Protein AF-A0A6A3Z150-F1 (afdb_monomer)

pLDDT: mean 78.66, std 24.34, range [30.8, 98.56]

Mean predicted aligned error: 13.34 Å

Structure (mmCIF, N/CA/C/O backbone):
data_AF-A0A6A3Z150-F1
#
_entry.id   AF-A0A6A3Z150-F1
#
loop_
_atom_site.group_PDB
_atom_site.id
_atom_site.type_symbol
_atom_site.label_atom_id
_atom_site.label_alt_id
_atom_site.label_comp_id
_atom_site.label_asym_id
_atom_site.label_entity_id
_atom_site.label_seq_id
_atom_site.pdbx_PDB_ins_code
_atom_site.Cartn_x
_atom_site.Cartn_y
_atom_site.Cartn_z
_atom_site.occupancy
_atom_site.B_iso_or_equiv
_atom_site.auth_seq_id
_atom_site.auth_comp_id
_atom_site.auth_asym_id
_atom_site.auth_atom_id
_atom_site.pdbx_PDB_model_num
ATOM 1 N N . MET A 1 1 ? -46.467 31.147 42.369 1.00 43.19 1 MET A N 1
ATOM 2 C CA . MET A 1 1 ? -46.504 30.007 41.432 1.00 43.19 1 MET A CA 1
ATOM 3 C C . MET A 1 1 ? -46.278 30.567 40.034 1.00 43.19 1 MET A C 1
ATOM 5 O O . MET A 1 1 ? -47.224 31.021 39.411 1.00 43.19 1 MET A O 1
ATOM 9 N N . LEU A 1 2 ? -45.017 30.672 39.608 1.00 38.34 2 LEU A N 1
ATOM 10 C CA . LEU A 1 2 ? -44.644 31.134 38.269 1.00 38.34 2 LEU A CA 1
ATOM 11 C C . LEU A 1 2 ? -43.681 30.084 37.704 1.00 38.34 2 LEU A C 1
ATOM 13 O O . LEU A 1 2 ? -42.531 30.000 38.125 1.00 38.34 2 LEU A O 1
ATOM 17 N N . LEU A 1 3 ? -44.211 29.206 36.855 1.00 41.72 3 LEU A N 1
ATOM 18 C CA . LEU A 1 3 ? -43.464 28.168 36.148 1.00 41.72 3 LEU A CA 1
ATOM 19 C C . LEU A 1 3 ? -42.765 28.819 34.949 1.00 41.72 3 LEU A C 1
ATOM 21 O O . LEU A 1 3 ? -43.412 29.156 33.961 1.00 41.72 3 LEU A O 1
ATOM 25 N N . LEU A 1 4 ? -41.452 29.019 35.048 1.00 42.66 4 LEU A N 1
ATOM 26 C CA . LEU A 1 4 ? -40.598 29.389 33.919 1.00 42.66 4 LEU A CA 1
ATOM 27 C C . LEU A 1 4 ? -40.259 28.114 33.136 1.00 42.66 4 LEU A C 1
ATOM 29 O O . LEU A 1 4 ? -39.454 27.299 33.580 1.00 42.66 4 LEU A O 1
ATOM 33 N N . SER A 1 5 ? -40.916 27.931 31.989 1.00 50.81 5 SER A N 1
ATOM 34 C CA . SER A 1 5 ? -40.574 26.890 31.015 1.00 50.81 5 SER A CA 1
ATOM 35 C C . SER A 1 5 ? -39.289 27.274 30.283 1.00 50.81 5 SER A C 1
ATOM 37 O O . SER A 1 5 ? -39.274 28.242 29.526 1.00 50.81 5 SER A O 1
ATOM 39 N N . PHE A 1 6 ? -38.224 26.504 30.492 1.00 46.28 6 PHE A N 1
ATOM 40 C CA . PHE A 1 6 ? -37.031 26.529 29.651 1.00 46.28 6 PHE A CA 1
ATOM 41 C C . PHE A 1 6 ? -37.289 25.676 28.402 1.00 46.28 6 PHE A C 1
ATOM 43 O O . PHE A 1 6 ? -37.280 24.450 28.473 1.00 46.28 6 PHE A O 1
ATOM 50 N N . PHE A 1 7 ? -37.514 26.318 27.256 1.00 46.81 7 PHE A N 1
ATOM 51 C CA . PHE A 1 7 ? -37.364 25.668 25.954 1.00 46.81 7 PHE A CA 1
ATOM 52 C C . PHE A 1 7 ? -35.875 25.678 25.593 1.00 46.81 7 PHE A C 1
ATOM 54 O O . PHE A 1 7 ? -35.338 26.710 25.199 1.00 46.81 7 PHE A O 1
ATOM 61 N N . VAL A 1 8 ? -35.197 24.541 25.760 1.00 48.28 8 VAL A N 1
ATOM 62 C CA . VAL A 1 8 ? -33.855 24.323 25.205 1.00 48.28 8 VAL A CA 1
ATOM 63 C C . VAL A 1 8 ? -34.042 23.827 23.774 1.00 48.28 8 VAL A C 1
ATOM 65 O O . VAL A 1 8 ? -34.437 22.685 23.552 1.00 48.28 8 VAL A O 1
ATOM 68 N N . LEU A 1 9 ? -33.813 24.711 22.804 1.00 47.25 9 LEU A N 1
ATOM 69 C CA . LEU A 1 9 ? -33.759 24.358 21.390 1.00 47.25 9 LEU A CA 1
ATOM 70 C C . LEU A 1 9 ? -32.381 23.728 21.133 1.00 47.25 9 LEU A C 1
ATOM 72 O O . LEU A 1 9 ? -31.379 24.432 21.048 1.00 47.25 9 LEU A O 1
ATOM 76 N N . ALA A 1 10 ? -32.312 22.398 21.095 1.00 53.38 10 ALA A N 1
ATOM 77 C CA . ALA A 1 10 ? -31.117 21.700 20.641 1.00 53.38 10 ALA A CA 1
ATOM 78 C C . ALA A 1 10 ? -31.089 21.761 19.109 1.00 53.38 10 ALA A C 1
ATOM 80 O O . ALA A 1 10 ? -31.821 21.036 18.436 1.00 53.38 10 ALA A O 1
ATOM 81 N N . GLU A 1 11 ? -30.278 22.659 18.556 1.00 50.50 11 GLU A N 1
ATOM 82 C CA . GLU A 1 11 ? -29.957 22.644 17.132 1.00 50.50 11 GLU A CA 1
ATOM 83 C C . GLU A 1 11 ? -29.100 21.404 16.851 1.00 50.50 11 GLU A C 1
ATOM 85 O O . GLU A 1 11 ? -27.918 21.345 17.192 1.00 50.50 11 GLU A O 1
ATOM 90 N N . LEU A 1 12 ? -29.714 20.382 16.246 1.00 47.75 12 LEU A N 1
ATOM 91 C CA . LEU A 1 12 ? -28.981 19.322 15.563 1.00 47.75 12 LEU A CA 1
ATOM 92 C C . LEU A 1 12 ? -28.272 19.970 14.366 1.00 47.75 12 LEU A C 1
ATOM 94 O O . LEU A 1 12 ? -28.843 20.102 13.282 1.00 47.75 12 LEU A O 1
ATOM 98 N N . LEU A 1 13 ? -27.022 20.389 14.560 1.00 49.06 13 LEU A N 1
ATOM 99 C CA . LEU A 1 13 ? -26.121 20.647 13.447 1.00 49.06 13 LEU A CA 1
ATOM 100 C C . LEU A 1 13 ? -25.921 19.314 12.732 1.00 49.06 13 LEU A C 1
ATOM 102 O O . LEU A 1 13 ? -25.187 18.435 13.182 1.00 49.06 13 LEU A O 1
ATOM 106 N N . SER A 1 14 ? -26.643 19.153 11.629 1.00 49.47 14 SER A N 1
ATOM 107 C CA . SER A 1 14 ? -26.383 18.092 10.672 1.00 49.47 14 SER A CA 1
ATOM 108 C C . SER A 1 14 ? -24.979 18.345 10.143 1.00 49.47 14 SER A C 1
ATOM 110 O O . SER A 1 14 ? -24.755 19.317 9.421 1.00 49.47 14 SER A O 1
ATOM 112 N N . GLN A 1 15 ? -24.021 17.519 10.559 1.00 46.56 15 GLN A N 1
ATOM 113 C CA . GLN A 1 15 ? -22.701 17.504 9.953 1.00 46.56 15 GLN A CA 1
ATOM 114 C C . GLN A 1 15 ? -22.906 17.034 8.514 1.00 46.56 15 GLN A C 1
ATOM 116 O O . GLN A 1 15 ? -23.025 15.842 8.246 1.00 46.56 15 GLN A O 1
ATOM 121 N N . VAL A 1 16 ? -23.030 17.982 7.584 1.00 43.34 16 VAL A N 1
ATOM 122 C CA . VAL A 1 16 ? -22.747 17.705 6.180 1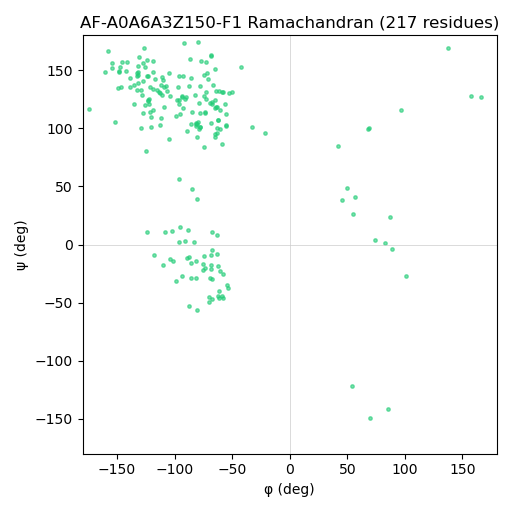.00 43.34 16 VAL A CA 1
ATOM 123 C C . VAL A 1 16 ? -21.271 17.351 6.164 1.00 43.34 16 VAL A C 1
ATOM 125 O O . VAL A 1 16 ? -20.411 18.229 6.207 1.00 43.34 16 VAL A O 1
ATOM 128 N N . SER A 1 17 ? -20.977 16.052 6.199 1.00 50.47 17 SER A N 1
ATOM 129 C CA . SER A 1 17 ? -19.675 15.535 5.816 1.00 50.47 17 SER A CA 1
ATOM 130 C C . SER A 1 17 ? -19.439 16.040 4.399 1.00 50.47 17 SER A C 1
ATOM 132 O O . SER A 1 17 ? -20.074 15.577 3.450 1.00 50.47 17 SER A O 1
ATOM 134 N N . GLY A 1 18 ? -18.618 17.083 4.272 1.00 51.09 18 GLY A N 1
ATOM 135 C CA . GLY A 1 18 ? -18.170 17.556 2.974 1.00 51.09 18 GLY A CA 1
ATOM 136 C C . GLY A 1 18 ? -17.582 16.364 2.235 1.00 51.09 18 GLY A C 1
ATOM 137 O O . GLY A 1 18 ? -16.800 15.617 2.817 1.00 51.09 18 GLY A O 1
ATOM 138 N N . SER A 1 19 ? -18.010 16.149 0.992 1.00 57.31 19 SER A N 1
ATOM 139 C CA . SER A 1 19 ? -17.438 15.112 0.138 1.00 57.31 19 SER A CA 1
ATOM 140 C C . SER A 1 19 ? -15.931 15.347 0.053 1.00 57.31 19 SER A C 1
ATOM 142 O O . SER A 1 19 ? -15.489 16.271 -0.628 1.00 57.31 19 SER A O 1
ATOM 144 N N . SER A 1 20 ? -15.147 14.558 0.781 1.00 82.44 20 SER A N 1
ATOM 145 C CA . SER A 1 20 ? -13.692 14.576 0.699 1.00 82.44 20 SER A CA 1
ATOM 146 C C . SER A 1 20 ? -13.300 14.008 -0.659 1.00 82.44 20 SER A C 1
ATOM 148 O O . SER A 1 20 ? -13.698 12.893 -0.992 1.00 82.44 20 SER A O 1
ATOM 150 N N . LEU A 1 21 ? -12.575 14.791 -1.458 1.00 94.81 21 LEU A N 1
ATOM 151 C CA . LEU A 1 21 ? -11.980 14.318 -2.703 1.00 94.81 21 LEU A CA 1
ATOM 152 C C . LEU A 1 21 ? -10.581 13.789 -2.396 1.00 94.81 21 LEU A C 1
ATOM 154 O O . LEU A 1 21 ? -9.766 14.497 -1.801 1.00 94.81 21 LEU A O 1
ATOM 158 N N . PHE A 1 22 ? -10.317 12.558 -2.813 1.00 96.81 22 PHE A N 1
ATOM 159 C CA . PHE A 1 22 ? -9.026 11.906 -2.701 1.00 96.81 22 PHE A CA 1
ATOM 160 C C . PHE A 1 22 ? -8.392 11.760 -4.074 1.00 96.81 22 PHE A C 1
ATOM 162 O O . PHE A 1 22 ? -9.060 11.434 -5.058 1.00 96.81 22 PHE A O 1
ATOM 169 N N . LYS A 1 23 ? -7.080 11.961 -4.104 1.00 97.19 23 LYS A N 1
ATOM 170 C CA . LYS A 1 23 ? -6.206 11.584 -5.206 1.00 97.19 23 LYS A CA 1
ATOM 171 C C . LYS A 1 23 ? -5.601 10.234 -4.871 1.00 97.19 23 LYS A C 1
ATOM 173 O O . LYS A 1 23 ? -4.934 10.104 -3.846 1.00 97.19 23 LYS A O 1
ATOM 178 N N . VAL A 1 24 ? -5.847 9.250 -5.725 1.00 97.94 24 VAL A N 1
ATOM 179 C CA . VAL A 1 24 ? -5.368 7.878 -5.571 1.00 97.94 24 VAL A CA 1
ATOM 180 C C . VAL A 1 24 ? -4.338 7.605 -6.651 1.00 97.94 24 VAL A C 1
ATOM 182 O O . VAL A 1 24 ? -4.669 7.487 -7.828 1.00 97.94 24 VAL A O 1
ATOM 185 N N . TRP A 1 25 ? -3.081 7.510 -6.246 1.00 96.88 25 TRP A N 1
ATOM 186 C CA . TRP A 1 25 ? -2.001 7.014 -7.079 1.00 96.88 25 TRP A CA 1
ATOM 187 C C . TRP A 1 25 ? -2.051 5.495 -7.134 1.00 96.88 25 TRP A C 1
ATOM 189 O O . TRP A 1 25 ? -2.235 4.839 -6.110 1.00 96.88 25 TRP A O 1
ATOM 199 N N . ILE A 1 26 ? -1.867 4.945 -8.326 1.00 97.00 26 ILE A N 1
ATOM 200 C CA . ILE A 1 26 ? -1.844 3.509 -8.584 1.00 97.00 26 ILE A CA 1
ATOM 201 C C . ILE A 1 26 ? -0.552 3.210 -9.331 1.00 97.00 26 ILE A C 1
ATOM 203 O O . ILE A 1 26 ? -0.392 3.653 -10.470 1.00 97.00 26 ILE A O 1
ATOM 207 N N . TYR A 1 27 ? 0.358 2.483 -8.691 1.00 94.62 27 TYR A N 1
ATOM 208 C CA . TYR A 1 27 ? 1.712 2.276 -9.183 1.00 94.62 27 TYR A CA 1
ATOM 209 C C . TYR A 1 27 ? 1.918 0.865 -9.728 1.00 94.62 27 TYR A C 1
ATOM 211 O O . TYR A 1 27 ? 1.594 -0.124 -9.069 1.00 94.62 27 TYR A O 1
ATOM 219 N N . TYR A 1 28 ? 2.512 0.777 -10.912 1.00 93.25 28 TYR A N 1
ATOM 220 C CA . TYR A 1 28 ? 2.773 -0.459 -11.638 1.00 93.25 28 TYR A CA 1
ATOM 221 C C . TYR A 1 28 ? 4.261 -0.584 -11.948 1.00 93.25 28 TYR A C 1
ATOM 223 O O . TYR A 1 28 ? 4.944 0.406 -12.222 1.00 93.25 28 TYR A O 1
ATOM 231 N N . ALA A 1 29 ? 4.763 -1.815 -11.924 1.00 88.44 29 ALA A N 1
ATOM 232 C CA . ALA A 1 29 ? 6.124 -2.100 -12.348 1.00 88.44 29 ALA A CA 1
ATOM 233 C C . ALA A 1 29 ? 6.233 -2.037 -13.881 1.00 88.44 29 ALA A C 1
ATOM 235 O O . ALA A 1 29 ? 5.323 -2.445 -14.600 1.00 88.44 29 ALA A O 1
ATOM 236 N N . GLY A 1 30 ? 7.378 -1.579 -14.389 1.00 85.62 30 GLY A N 1
ATOM 237 C CA . GLY A 1 30 ? 7.639 -1.523 -15.828 1.00 85.62 30 GLY A CA 1
ATOM 238 C C . GLY A 1 30 ? 7.097 -0.256 -16.493 1.00 85.62 30 GLY A C 1
ATOM 239 O O . GLY A 1 30 ? 7.232 0.836 -15.950 1.00 85.62 30 GLY A O 1
ATOM 240 N N . ASN A 1 31 ? 6.563 -0.388 -17.712 1.00 87.19 31 ASN A N 1
ATOM 241 C CA . ASN A 1 31 ? 6.203 0.741 -18.583 1.00 87.19 31 ASN A CA 1
ATOM 242 C C . ASN A 1 31 ? 4.736 0.745 -19.048 1.00 87.19 31 ASN A C 1
ATOM 244 O O . ASN A 1 31 ? 4.381 1.514 -19.944 1.00 87.19 31 ASN A O 1
ATOM 248 N N . ALA A 1 32 ? 3.903 -0.112 -18.464 1.00 90.19 32 ALA A N 1
ATOM 249 C CA . ALA A 1 32 ? 2.483 -0.212 -18.757 1.00 90.19 32 ALA A CA 1
ATOM 250 C C . ALA A 1 32 ? 1.684 -0.244 -17.451 1.00 90.19 32 ALA A C 1
ATOM 252 O O . ALA A 1 32 ? 2.133 -0.777 -16.441 1.00 90.19 32 ALA A O 1
ATOM 253 N N . CYS A 1 33 ? 0.499 0.360 -17.476 1.00 92.50 33 CYS A N 1
ATOM 254 C CA . CYS A 1 33 ? -0.418 0.397 -16.338 1.00 92.50 33 CYS A CA 1
ATOM 255 C C . CYS A 1 33 ? -1.439 -0.720 -16.482 1.00 92.50 33 CYS A C 1
ATOM 257 O O . CYS A 1 33 ? -2.645 -0.491 -16.594 1.00 92.50 33 CYS A O 1
ATOM 259 N N . ASP A 1 34 ? -0.911 -1.928 -16.599 1.00 90.00 34 ASP A N 1
ATOM 260 C CA . ASP A 1 34 ? -1.647 -3.164 -16.734 1.00 90.00 34 ASP A CA 1
ATOM 261 C C . ASP A 1 34 ? -1.196 -4.175 -15.673 1.00 90.00 34 ASP A C 1
ATOM 263 O O . ASP A 1 34 ? -0.251 -3.964 -14.916 1.00 90.00 34 ASP A O 1
ATOM 267 N N . GLY A 1 35 ? -1.951 -5.266 -15.558 1.00 92.25 35 GLY A N 1
ATOM 268 C CA . GLY A 1 35 ? -1.734 -6.245 -14.498 1.00 92.25 35 GLY A CA 1
ATOM 269 C C . GLY A 1 35 ? -2.113 -5.723 -13.110 1.00 92.25 35 GLY A C 1
ATOM 270 O O . GLY A 1 35 ? -3.066 -4.952 -12.963 1.00 92.25 35 GLY A O 1
ATOM 271 N N . THR A 1 36 ? -1.404 -6.223 -12.100 1.00 96.12 36 THR A N 1
ATOM 272 C CA . THR A 1 36 ? -1.620 -5.903 -10.686 1.00 96.12 36 THR A CA 1
ATOM 273 C C . THR A 1 36 ? -0.656 -4.791 -10.273 1.00 96.12 36 THR A C 1
ATOM 275 O O . THR A 1 36 ? 0.553 -4.962 -10.445 1.00 96.12 36 THR A O 1
ATOM 278 N N . PRO A 1 37 ? -1.144 -3.661 -9.732 1.00 96.44 37 PRO A N 1
ATOM 279 C CA . PRO A 1 37 ? -0.261 -2.628 -9.206 1.00 96.44 37 PRO A CA 1
ATOM 280 C C . PRO A 1 37 ? 0.515 -3.156 -7.998 1.00 96.44 37 PRO A C 1
ATOM 282 O O . PRO A 1 37 ? 0.008 -3.991 -7.257 1.00 96.44 37 PRO A O 1
ATOM 285 N N . TYR A 1 38 ? 1.724 -2.652 -7.754 1.00 95.19 38 TYR A N 1
ATOM 286 C CA . TYR A 1 38 ? 2.463 -3.006 -6.538 1.00 95.19 38 TYR A CA 1
ATOM 287 C C . TYR A 1 38 ? 2.009 -2.190 -5.324 1.00 95.19 38 TYR A C 1
ATOM 289 O O . TYR A 1 38 ? 2.096 -2.658 -4.185 1.00 95.19 38 TYR A O 1
ATOM 297 N N . ASN A 1 39 ? 1.532 -0.966 -5.557 1.00 95.75 39 ASN A N 1
ATOM 298 C CA . ASN A 1 39 ? 1.112 -0.054 -4.506 1.00 95.75 39 ASN A CA 1
ATOM 299 C C . ASN A 1 39 ? -0.033 0.852 -4.973 1.00 95.75 39 ASN A C 1
ATOM 301 O O . ASN A 1 39 ? -0.125 1.222 -6.145 1.00 95.75 39 ASN A O 1
ATOM 305 N N . THR A 1 40 ? -0.881 1.239 -4.026 1.00 97.56 40 THR A N 1
ATOM 306 C CA . THR A 1 40 ? -1.773 2.392 -4.166 1.00 97.56 40 THR A CA 1
ATOM 307 C C . THR A 1 40 ? -1.517 3.362 -3.024 1.00 97.56 40 THR A C 1
ATOM 309 O O . THR A 1 40 ? -1.247 2.922 -1.907 1.00 97.56 40 THR A O 1
ATOM 312 N N . TYR A 1 41 ? -1.632 4.662 -3.284 1.00 96.88 41 TYR A N 1
ATOM 313 C CA . TYR A 1 41 ? -1.491 5.712 -2.279 1.00 96.88 41 TYR A CA 1
ATOM 314 C C . TYR A 1 41 ? -2.605 6.740 -2.447 1.00 96.88 41 TYR A C 1
ATOM 316 O O . TYR A 1 41 ? -2.735 7.359 -3.501 1.00 96.88 41 TYR A O 1
ATOM 324 N N . ALA A 1 42 ? -3.406 6.932 -1.408 1.00 97.88 42 ALA A N 1
ATOM 325 C CA . ALA A 1 42 ? -4.520 7.861 -1.383 1.00 97.88 42 ALA A CA 1
ATOM 326 C C . ALA A 1 42 ? -4.274 8.974 -0.366 1.00 97.88 42 ALA A C 1
ATOM 328 O O . ALA A 1 42 ? -3.951 8.708 0.790 1.00 97.88 42 ALA A O 1
ATOM 329 N N . GLU A 1 43 ? -4.503 10.216 -0.772 1.00 96.31 43 GLU A N 1
ATOM 330 C CA . GLU A 1 43 ? -4.465 11.387 0.104 1.00 96.31 43 GLU A CA 1
ATOM 331 C C . GLU A 1 43 ? -5.567 12.376 -0.274 1.00 96.31 43 GLU A C 1
ATOM 333 O O . GLU A 1 43 ? -6.069 12.370 -1.403 1.00 96.31 43 GLU A O 1
ATOM 338 N N . SER A 1 44 ? -5.966 13.222 0.676 1.00 95.12 44 SER A N 1
ATOM 339 C CA . SER A 1 44 ? -6.953 14.269 0.403 1.00 95.12 44 SER A CA 1
ATOM 340 C C . SER A 1 44 ? -6.361 15.306 -0.550 1.00 95.12 44 SER A C 1
ATOM 342 O O . SER A 1 44 ? -5.351 15.932 -0.237 1.00 95.12 44 SER A O 1
ATOM 344 N N . ASP A 1 45 ? -7.011 15.532 -1.688 1.00 94.81 45 ASP A N 1
ATOM 345 C CA . ASP A 1 45 ? -6.588 16.530 -2.669 1.00 94.81 45 ASP A CA 1
ATOM 346 C C . ASP A 1 45 ? -7.807 17.046 -3.439 1.00 94.81 45 ASP A C 1
ATOM 348 O O . ASP A 1 45 ? -8.358 16.386 -4.321 1.00 94.81 45 ASP A O 1
ATOM 352 N N . THR A 1 46 ? -8.232 18.266 -3.114 1.00 93.06 46 THR A N 1
ATOM 353 C CA . THR A 1 46 ? -9.372 18.921 -3.771 1.00 93.06 46 THR A CA 1
ATOM 354 C C . THR A 1 46 ? -9.050 19.430 -5.176 1.00 93.06 46 THR A C 1
ATOM 356 O O . THR A 1 46 ? -9.962 19.824 -5.902 1.00 93.06 46 THR A O 1
ATOM 359 N N . SER A 1 47 ? -7.776 19.411 -5.571 1.00 94.69 47 SER A N 1
ATOM 360 C CA . SER A 1 47 ? -7.281 19.777 -6.900 1.00 94.69 47 SER A CA 1
ATOM 361 C C . SER A 1 47 ? -6.940 18.567 -7.776 1.00 94.69 47 SER A C 1
ATOM 363 O O . SER A 1 47 ? -6.337 18.727 -8.840 1.00 94.69 47 SER A O 1
ATOM 365 N N . CYS A 1 48 ? -7.340 17.364 -7.347 1.00 95.94 48 CYS A N 1
ATOM 366 C CA . CYS A 1 48 ? -7.057 16.121 -8.049 1.00 95.94 48 CYS A CA 1
ATOM 367 C C . CYS A 1 48 ? -7.436 16.199 -9.533 1.00 95.94 48 CYS A C 1
ATOM 369 O O . CYS A 1 48 ? -8.541 16.602 -9.901 1.00 95.94 48 CYS A O 1
ATOM 371 N N . THR A 1 49 ? -6.504 15.775 -10.384 1.00 96.31 49 THR A N 1
ATOM 372 C CA . THR A 1 49 ? -6.710 15.636 -11.824 1.00 96.31 49 THR A CA 1
ATOM 373 C C . THR A 1 49 ? -6.424 14.196 -12.213 1.00 96.31 49 THR A C 1
ATOM 375 O O . THR A 1 49 ? -5.339 13.687 -11.937 1.00 96.31 49 THR A O 1
ATOM 378 N N . ILE A 1 50 ? -7.397 13.551 -12.859 1.00 96.75 50 ILE A N 1
ATOM 379 C CA . ILE A 1 50 ? -7.249 12.183 -13.360 1.00 96.75 50 ILE A CA 1
ATOM 380 C C . ILE A 1 50 ? -6.117 12.164 -14.387 1.00 96.75 50 ILE A C 1
ATOM 382 O O . ILE A 1 50 ? -6.083 12.990 -15.303 1.00 96.75 50 ILE A O 1
ATOM 386 N N . ALA A 1 51 ? -5.216 11.198 -14.256 1.00 95.44 51 ALA A N 1
ATOM 387 C CA . ALA A 1 51 ? -4.133 10.974 -15.200 1.00 95.44 51 ALA A CA 1
ATOM 388 C C . ALA A 1 51 ? -3.974 9.475 -15.437 1.00 95.44 51 ALA A C 1
ATOM 390 O O . ALA A 1 51 ? -3.990 8.680 -14.505 1.00 95.44 51 ALA A O 1
ATOM 391 N N . SER A 1 52 ? -3.815 9.075 -16.691 1.00 93.75 52 SER A N 1
ATOM 392 C CA . SER A 1 52 ? -3.642 7.671 -17.050 1.00 93.75 52 SER A CA 1
ATOM 393 C C . SER A 1 52 ? -2.227 7.434 -17.537 1.00 93.75 52 SER A C 1
ATOM 395 O O . SER A 1 52 ? -1.783 8.111 -18.461 1.00 93.75 52 SER A O 1
ATOM 397 N N . CYS A 1 53 ? -1.581 6.438 -16.955 1.00 92.75 53 CYS A N 1
ATOM 398 C CA . CYS A 1 53 ? -0.310 5.875 -17.369 1.00 92.75 53 CYS A CA 1
ATOM 399 C C . CYS A 1 53 ? 0.779 6.853 -17.805 1.00 92.75 53 CYS A C 1
ATOM 401 O O . CYS A 1 53 ? 0.997 7.116 -18.988 1.00 92.75 53 CYS A O 1
ATOM 403 N N . PHE A 1 54 ? 1.494 7.349 -16.809 1.00 91.12 54 PHE A N 1
ATOM 404 C CA . PHE A 1 54 ? 2.642 8.224 -16.957 1.00 91.12 54 PHE A CA 1
ATOM 405 C C . PHE A 1 54 ? 3.797 7.696 -16.105 1.00 91.12 54 PHE A C 1
ATOM 407 O O . PHE A 1 54 ? 3.591 6.885 -15.205 1.00 91.12 54 PHE A O 1
ATOM 414 N N . GLU A 1 55 ? 5.020 8.127 -16.399 1.00 87.38 55 GLU A N 1
ATOM 415 C CA . GLU A 1 55 ? 6.170 7.794 -15.556 1.00 87.38 55 GLU A CA 1
ATOM 416 C C . GLU A 1 55 ? 5.923 8.307 -14.133 1.00 87.38 55 GLU A C 1
ATOM 418 O O . GLU A 1 55 ? 5.552 9.464 -13.944 1.00 87.38 55 GLU A O 1
ATOM 423 N N . ASP A 1 56 ? 6.139 7.461 -13.130 1.00 79.06 56 ASP A N 1
ATOM 424 C CA . ASP A 1 56 ? 5.820 7.711 -11.714 1.00 79.06 56 ASP A CA 1
ATOM 425 C C . ASP A 1 56 ? 6.668 8.819 -11.045 1.00 79.06 56 ASP A C 1
ATOM 427 O O . ASP A 1 56 ? 6.614 9.012 -9.832 1.00 79.06 56 ASP A O 1
ATOM 431 N N . GLY A 1 57 ? 7.433 9.588 -11.826 1.00 64.88 57 GLY A N 1
ATOM 432 C CA . GLY A 1 57 ? 8.295 10.667 -11.348 1.00 64.88 57 GLY A CA 1
ATOM 433 C C . GLY A 1 57 ? 9.706 10.209 -10.978 1.00 64.88 57 GLY A C 1
ATOM 434 O O . GLY A 1 57 ? 10.573 11.057 -10.752 1.00 64.88 57 GLY A O 1
ATOM 435 N N . ASN A 1 58 ? 9.996 8.904 -11.036 1.00 63.16 58 ASN A N 1
ATOM 436 C CA . ASN A 1 58 ? 11.305 8.316 -10.735 1.00 63.16 58 ASN A CA 1
ATOM 437 C C . ASN A 1 58 ? 12.320 8.404 -11.891 1.00 63.16 58 ASN A C 1
ATOM 439 O O . ASN A 1 58 ? 13.113 7.506 -12.179 1.00 63.16 58 ASN A O 1
ATOM 443 N N . THR A 1 59 ? 12.284 9.548 -12.566 1.00 44.72 59 THR A N 1
ATOM 444 C CA . THR A 1 59 ? 12.729 9.846 -13.940 1.00 44.72 59 THR A CA 1
ATOM 445 C C . THR A 1 59 ? 14.228 9.687 -14.258 1.00 44.72 59 THR A C 1
ATOM 447 O O . THR A 1 59 ? 14.657 10.041 -15.354 1.00 44.72 59 THR A O 1
ATOM 450 N N . SER A 1 60 ? 15.050 9.130 -13.364 1.00 46.50 60 SER A N 1
ATOM 451 C CA . SER A 1 60 ? 16.455 8.784 -13.661 1.00 46.50 60 SER A CA 1
ATOM 452 C C . SER A 1 60 ? 16.691 7.288 -13.885 1.00 46.50 60 SER A C 1
ATOM 454 O O . SER A 1 60 ? 17.730 6.913 -14.428 1.00 46.50 60 SER A O 1
ATOM 456 N N . ALA A 1 61 ? 15.715 6.440 -13.550 1.00 49.53 61 ALA A N 1
ATOM 457 C CA . ALA A 1 61 ? 15.722 5.026 -13.887 1.00 49.53 61 ALA A CA 1
ATOM 458 C C . ALA A 1 61 ? 14.728 4.804 -15.036 1.00 49.53 61 ALA A C 1
ATOM 460 O O . ALA A 1 61 ? 13.534 4.612 -14.830 1.00 49.53 61 ALA A O 1
ATOM 461 N N . THR A 1 62 ? 15.199 4.894 -16.280 1.00 43.28 62 THR A N 1
ATOM 462 C CA . THR A 1 62 ? 14.349 4.646 -17.452 1.00 43.28 62 THR A CA 1
ATOM 463 C C . THR A 1 62 ? 13.708 3.255 -17.366 1.00 43.28 62 THR A C 1
ATOM 465 O O . THR A 1 62 ? 14.432 2.258 -17.339 1.00 43.28 62 THR A O 1
ATOM 468 N N . GLY A 1 63 ? 12.371 3.193 -17.373 1.00 51.81 63 GLY A N 1
ATOM 469 C CA . GLY A 1 63 ? 11.594 1.960 -17.558 1.00 51.81 63 GLY A CA 1
ATOM 470 C C . GLY A 1 63 ? 11.285 1.135 -16.306 1.00 51.81 63 GLY A C 1
ATOM 471 O O . GLY A 1 63 ? 11.080 -0.070 -16.452 1.00 51.81 63 GLY A O 1
ATOM 472 N N . VAL A 1 64 ? 11.278 1.729 -15.105 1.00 66.81 64 VAL A N 1
ATOM 473 C CA . VAL A 1 64 ? 11.161 0.942 -13.860 1.00 66.81 64 VAL A CA 1
ATOM 474 C C . VAL A 1 64 ? 9.831 1.104 -13.107 1.00 66.81 64 VAL A C 1
ATOM 476 O O . VAL A 1 64 ? 9.465 0.200 -12.358 1.00 66.81 64 VAL A O 1
ATOM 479 N N . GLY A 1 65 ? 9.044 2.148 -13.370 1.00 82.62 65 GLY A N 1
ATOM 480 C CA . GLY A 1 65 ? 7.691 2.277 -12.827 1.00 82.62 65 GLY A CA 1
ATOM 481 C C . GLY A 1 65 ? 6.826 3.264 -13.605 1.00 82.62 65 GLY A C 1
ATOM 482 O O . GLY A 1 65 ? 7.315 4.246 -14.170 1.00 82.62 65 GLY A O 1
ATOM 483 N N . VAL A 1 66 ? 5.524 2.997 -13.641 1.00 90.62 66 VAL A N 1
ATOM 484 C CA . VAL A 1 66 ? 4.506 3.909 -14.170 1.00 90.62 66 VAL A CA 1
ATOM 485 C C . VAL A 1 66 ? 3.357 4.023 -13.183 1.00 90.62 66 VAL A C 1
ATOM 487 O O . VAL A 1 66 ? 3.086 3.109 -12.405 1.00 90.62 66 VAL A O 1
ATOM 490 N N . ALA A 1 67 ? 2.664 5.151 -13.220 1.00 93.25 67 ALA A N 1
ATOM 491 C CA . ALA A 1 67 ? 1.541 5.432 -12.352 1.00 93.25 67 ALA A CA 1
ATOM 492 C C . ALA A 1 67 ? 0.304 5.859 -13.141 1.00 93.25 67 ALA A C 1
ATOM 494 O O . ALA A 1 67 ? 0.371 6.374 -14.258 1.00 93.25 67 ALA A O 1
ATOM 495 N N . SER A 1 68 ? -0.852 5.657 -12.525 1.00 96.12 68 SER A N 1
ATOM 496 C CA . SER A 1 68 ? -2.101 6.330 -12.876 1.00 96.12 68 SER A CA 1
ATOM 497 C C . SER A 1 68 ? -2.654 7.044 -11.645 1.00 96.12 68 SER A C 1
ATOM 499 O O . SER A 1 68 ? -2.304 6.706 -10.517 1.00 96.12 68 SER A O 1
ATOM 501 N N . VAL A 1 69 ? -3.505 8.037 -11.870 1.00 97.00 69 VAL A N 1
ATOM 502 C CA . VAL A 1 69 ? -4.185 8.813 -10.835 1.00 97.00 69 VAL A CA 1
ATOM 503 C C . VAL A 1 69 ? -5.684 8.722 -11.056 1.00 97.00 69 VAL A C 1
ATOM 505 O O . VAL A 1 69 ? -6.182 9.099 -12.120 1.00 97.00 69 VAL A O 1
ATOM 508 N N . ASP A 1 70 ? -6.384 8.269 -10.025 1.00 97.12 70 ASP A N 1
ATOM 509 C CA . ASP A 1 70 ? 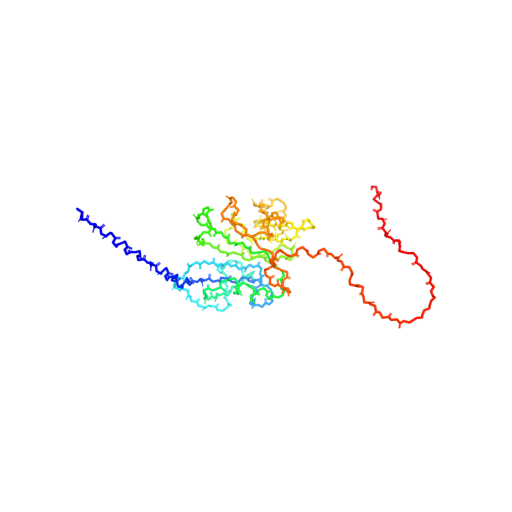-7.835 8.332 -9.905 1.00 97.12 70 ASP A CA 1
ATOM 510 C C . ASP A 1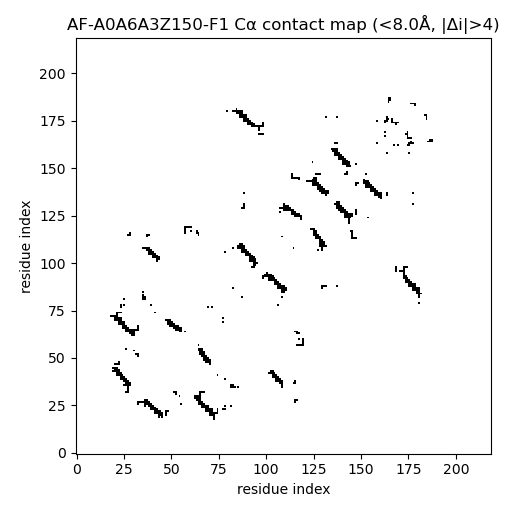 70 ? -8.241 9.434 -8.912 1.00 97.12 70 ASP A C 1
ATOM 512 O O . ASP A 1 70 ? -7.530 9.722 -7.947 1.00 97.12 70 ASP A O 1
ATOM 516 N N . CYS A 1 71 ? -9.387 10.064 -9.161 1.00 97.62 71 CYS A N 1
ATOM 517 C CA . CYS A 1 71 ? -9.952 11.109 -8.314 1.00 97.62 71 CYS A CA 1
ATOM 518 C C . CYS A 1 71 ? -11.324 10.659 -7.825 1.00 97.62 71 CYS A C 1
ATOM 520 O O . CYS A 1 71 ? -12.282 10.610 -8.598 1.00 97.62 71 CYS A O 1
ATOM 522 N N . THR A 1 72 ? -11.435 10.358 -6.536 1.00 96.62 72 THR A N 1
ATOM 523 C CA . THR A 1 72 ? -12.610 9.680 -5.979 1.00 96.62 72 THR A CA 1
ATOM 524 C C . THR A 1 72 ? -12.926 10.166 -4.569 1.00 96.62 72 THR A C 1
ATOM 526 O O . THR A 1 72 ? -12.057 10.668 -3.863 1.00 96.62 72 THR A O 1
ATOM 529 N N . SER A 1 73 ? -14.172 10.010 -4.131 1.00 95.44 73 SER A N 1
ATOM 530 C CA . SER A 1 73 ? -14.535 10.128 -2.713 1.00 95.44 73 SER A CA 1
ATOM 531 C C . SER A 1 73 ? -14.422 8.801 -1.954 1.00 95.44 73 SER A C 1
ATOM 533 O O . SER A 1 73 ? -14.466 8.799 -0.726 1.00 95.44 73 SER A O 1
ATOM 535 N N . ASP A 1 74 ? -14.247 7.685 -2.668 1.00 95.38 74 ASP A N 1
ATOM 536 C CA . ASP A 1 74 ? -14.129 6.332 -2.124 1.00 95.38 74 ASP A CA 1
ATOM 537 C C . ASP A 1 74 ? -12.831 5.676 -2.615 1.00 95.38 74 ASP A C 1
ATOM 539 O O . ASP A 1 74 ? -12.791 4.892 -3.569 1.00 95.38 74 ASP A O 1
ATOM 543 N N . TYR A 1 75 ? -11.734 6.028 -1.950 1.00 96.25 75 TYR A N 1
ATOM 544 C CA . TYR A 1 75 ? -10.406 5.506 -2.261 1.00 96.25 75 TYR A CA 1
ATOM 545 C C . TYR A 1 75 ? -10.254 4.013 -1.929 1.00 96.25 75 TYR A C 1
ATOM 547 O O . TYR A 1 75 ? -9.386 3.356 -2.501 1.00 96.25 75 TYR A O 1
ATOM 555 N N . LYS A 1 76 ? -11.095 3.447 -1.047 1.00 95.62 76 LYS A N 1
ATOM 556 C CA . LYS A 1 76 ? -11.085 2.006 -0.743 1.00 95.62 76 LYS A CA 1
ATOM 557 C C . LYS A 1 76 ? -11.612 1.209 -1.929 1.00 95.62 76 LYS A C 1
ATOM 559 O O . LYS A 1 76 ? -10.998 0.217 -2.316 1.00 95.62 76 LYS A O 1
ATOM 564 N N . THR A 1 77 ? -12.713 1.666 -2.528 1.00 95.69 77 THR A N 1
ATOM 565 C CA . THR A 1 77 ? -13.221 1.104 -3.786 1.00 95.69 77 THR A CA 1
ATOM 566 C C . THR A 1 77 ? -12.212 1.278 -4.916 1.00 95.69 77 THR A C 1
ATOM 568 O O . THR A 1 77 ? -11.939 0.304 -5.605 1.00 95.69 77 THR A O 1
ATOM 571 N N . SER A 1 78 ? -11.587 2.451 -5.053 1.00 96.50 78 SER A N 1
ATOM 572 C CA . SER A 1 78 ? -10.545 2.668 -6.071 1.00 96.50 78 SER A CA 1
ATOM 573 C C . SER A 1 78 ? -9.360 1.703 -5.914 1.00 96.50 78 SER A C 1
ATOM 575 O O . SER A 1 78 ? -8.953 1.061 -6.881 1.00 96.50 78 SER A O 1
ATOM 577 N N . ALA A 1 79 ? -8.868 1.493 -4.685 1.00 96.62 79 ALA A N 1
ATOM 578 C CA . ALA A 1 79 ? -7.824 0.503 -4.413 1.00 96.62 79 ALA A CA 1
ATOM 579 C C . ALA A 1 79 ? -8.276 -0.926 -4.758 1.00 96.62 79 ALA A C 1
ATOM 581 O O . ALA A 1 79 ? -7.551 -1.651 -5.438 1.00 96.62 79 ALA A O 1
ATOM 582 N N . ARG A 1 80 ? -9.488 -1.325 -4.351 1.00 95.62 80 ARG A N 1
ATOM 583 C CA . ARG A 1 80 ? -10.054 -2.640 -4.689 1.00 95.62 80 ARG A CA 1
ATOM 584 C C . ARG A 1 80 ? -10.133 -2.846 -6.200 1.00 95.62 80 ARG A C 1
ATOM 586 O O . ARG A 1 80 ? -9.726 -3.891 -6.695 1.00 95.62 80 ARG A O 1
ATOM 593 N N . ASP A 1 81 ? -10.625 -1.859 -6.936 1.00 95.81 81 ASP A N 1
ATOM 594 C CA . ASP A 1 81 ? -10.782 -1.945 -8.388 1.00 95.81 81 ASP A CA 1
ATOM 595 C C . ASP A 1 81 ? -9.416 -2.001 -9.101 1.00 95.81 81 ASP A C 1
ATOM 597 O O . ASP A 1 81 ? -9.283 -2.652 -10.141 1.00 95.81 81 ASP A O 1
ATOM 601 N N . ALA A 1 82 ? -8.387 -1.381 -8.514 1.00 96.62 82 ALA A N 1
ATOM 602 C CA . ALA A 1 82 ? -7.011 -1.449 -8.994 1.00 96.62 82 ALA A CA 1
ATOM 603 C C . ALA A 1 82 ? -6.385 -2.843 -8.790 1.00 96.62 82 ALA A C 1
ATOM 605 O O . ALA A 1 82 ? -5.840 -3.413 -9.737 1.00 96.62 82 ALA A O 1
ATOM 606 N N . PHE A 1 83 ? -6.490 -3.421 -7.587 1.00 96.88 83 PHE A N 1
ATOM 607 C CA . PHE A 1 83 ? -5.954 -4.759 -7.290 1.00 96.88 83 PHE A CA 1
ATOM 608 C C . PHE A 1 83 ? -6.809 -5.898 -7.866 1.00 96.88 83 PHE A C 1
ATOM 610 O O . PHE A 1 83 ? -6.291 -6.992 -8.112 1.00 96.88 83 PHE A O 1
ATOM 617 N N . LYS A 1 84 ? -8.092 -5.647 -8.148 1.00 94.62 84 LYS A N 1
ATOM 618 C CA . LYS A 1 84 ? -9.066 -6.630 -8.646 1.00 94.62 84 LYS A CA 1
ATOM 619 C C . LYS A 1 84 ? -9.117 -7.844 -7.712 1.00 94.62 84 LYS A C 1
ATOM 621 O O . LYS A 1 84 ? -9.378 -7.686 -6.527 1.00 94.62 84 LYS A O 1
ATOM 626 N N . SER A 1 85 ? -8.838 -9.034 -8.243 1.00 94.44 85 SER A N 1
ATOM 627 C CA . SER A 1 85 ? -8.770 -10.291 -7.495 1.00 94.44 85 SER A CA 1
ATOM 628 C C . SER A 1 85 ? -7.386 -10.581 -6.907 1.00 94.44 85 SER A C 1
ATOM 630 O O . SER A 1 85 ? -7.093 -11.716 -6.555 1.00 94.44 85 SER A O 1
ATOM 632 N N . SER A 1 86 ? -6.479 -9.604 -6.887 1.00 96.75 86 SER A N 1
ATOM 633 C CA . SER A 1 86 ? -5.154 -9.791 -6.295 1.00 96.75 86 SER A CA 1
ATOM 634 C C . SER A 1 86 ? -5.207 -9.471 -4.805 1.00 96.75 86 SER A C 1
ATOM 636 O O . SER A 1 86 ? -5.774 -8.435 -4.448 1.00 96.75 86 SER A O 1
ATOM 638 N N . PRO A 1 87 ? -4.580 -10.280 -3.938 1.00 97.25 87 PRO A N 1
ATOM 639 C CA . PRO A 1 87 ? -4.593 -10.013 -2.513 1.00 97.25 87 PRO A CA 1
ATOM 640 C C . PRO A 1 87 ? -3.737 -8.792 -2.170 1.00 97.25 87 PRO A C 1
ATOM 642 O O . PRO A 1 87 ? -2.655 -8.600 -2.729 1.00 97.25 87 PRO A O 1
ATOM 645 N N . TYR A 1 88 ? -4.169 -7.979 -1.213 1.00 98.19 88 TYR A N 1
ATOM 646 C CA . TYR A 1 88 ? -3.412 -6.815 -0.759 1.00 98.19 88 TYR A CA 1
ATOM 647 C C . TYR A 1 88 ? -3.627 -6.520 0.725 1.00 98.19 88 TYR A C 1
ATOM 649 O O . TYR A 1 88 ? -4.665 -6.825 1.312 1.00 98.19 88 TYR A O 1
ATOM 657 N N . ILE A 1 89 ? -2.617 -5.900 1.335 1.00 98.56 89 ILE A N 1
ATOM 658 C CA . ILE A 1 89 ? -2.730 -5.295 2.663 1.00 98.56 89 ILE A CA 1
ATOM 659 C C . ILE A 1 89 ? -3.080 -3.827 2.462 1.00 98.56 89 ILE A C 1
ATOM 661 O O . ILE A 1 89 ? -2.384 -3.126 1.731 1.00 98.56 89 ILE A O 1
ATOM 665 N N . PHE A 1 90 ? -4.138 -3.358 3.109 1.00 98.31 90 PHE A N 1
ATOM 666 C CA . PHE A 1 90 ? -4.550 -1.962 3.075 1.00 98.31 90 PHE A CA 1
ATOM 667 C C . PHE A 1 90 ? -4.367 -1.335 4.454 1.00 98.31 90 PHE A C 1
ATOM 669 O O . PHE A 1 90 ? -4.812 -1.895 5.455 1.00 98.31 90 PHE A O 1
ATOM 676 N N . VAL A 1 91 ? -3.712 -0.181 4.504 1.00 98.44 91 VAL A N 1
ATOM 677 C CA . VAL A 1 91 ? -3.421 0.551 5.736 1.00 98.44 91 VAL A CA 1
ATOM 678 C C . VAL A 1 91 ? -3.950 1.968 5.597 1.00 98.44 91 VAL A C 1
ATOM 680 O O . VAL A 1 91 ? -3.524 2.710 4.715 1.00 98.44 91 VAL A O 1
ATOM 683 N N . GLU A 1 92 ? -4.870 2.356 6.470 1.00 98.25 92 GLU A N 1
ATOM 684 C CA . GLU A 1 92 ? -5.243 3.757 6.664 1.00 98.25 92 GLU A CA 1
ATOM 685 C C . GLU A 1 92 ? -4.402 4.325 7.803 1.00 98.25 92 GLU A C 1
ATOM 687 O O . GLU A 1 92 ? -4.400 3.754 8.891 1.00 98.25 92 GLU A O 1
ATOM 692 N N . ALA A 1 93 ? -3.729 5.450 7.574 1.00 97.88 93 ALA A N 1
ATOM 693 C CA . ALA A 1 93 ? -2.998 6.190 8.594 1.00 97.88 93 ALA A CA 1
ATOM 694 C C . ALA A 1 93 ? -3.726 7.500 8.905 1.00 97.88 93 ALA A C 1
ATOM 696 O O . ALA A 1 93 ? -4.149 8.228 8.001 1.00 97.88 93 ALA A O 1
ATOM 697 N N . PHE A 1 94 ? -3.848 7.828 10.186 1.00 97.75 94 PHE A N 1
ATOM 698 C CA . PHE A 1 94 ? -4.625 8.965 10.667 1.00 97.75 94 PHE A CA 1
ATOM 699 C C . PHE A 1 94 ? -3.746 9.978 11.404 1.00 97.75 94 PHE A C 1
ATOM 701 O O . PHE A 1 94 ? -2.657 9.662 11.883 1.00 97.75 94 PHE A O 1
ATOM 708 N N . SER A 1 95 ? -4.202 11.228 11.485 1.00 96.25 95 SER A N 1
ATOM 709 C CA . SER A 1 95 ? -3.498 12.299 12.207 1.00 96.25 95 SER A CA 1
ATOM 710 C C . SER A 1 95 ? -3.930 12.424 13.670 1.00 96.25 95 SER A C 1
ATOM 712 O O . SER A 1 95 ? -3.509 13.350 14.363 1.00 96.25 95 SER A O 1
ATOM 714 N N . ASP A 1 96 ? -4.820 11.545 14.129 1.00 96.19 96 ASP A N 1
ATOM 715 C CA . ASP A 1 96 ? -5.394 11.576 15.467 1.00 96.19 96 ASP A CA 1
ATOM 716 C C . ASP A 1 96 ? -5.578 10.162 16.043 1.00 96.19 96 ASP A C 1
ATOM 718 O O . ASP A 1 96 ? -5.875 9.225 15.299 1.00 96.19 96 ASP A O 1
ATOM 722 N N . PRO A 1 97 ? -5.480 10.007 17.377 1.00 94.31 97 PRO A N 1
ATOM 723 C CA . PRO A 1 97 ? -5.590 8.712 18.049 1.00 94.31 97 PRO A CA 1
ATOM 724 C C . PRO A 1 97 ? -6.980 8.081 18.002 1.00 94.31 97 PRO A C 1
ATOM 726 O O . PRO A 1 97 ? -7.142 6.943 18.427 1.00 94.31 97 PRO A O 1
ATOM 729 N N . SER A 1 98 ? -7.998 8.806 17.535 1.00 94.81 98 SER A N 1
ATOM 730 C CA . SER A 1 98 ? -9.341 8.259 17.336 1.00 94.81 98 SER A CA 1
ATOM 731 C C . SER A 1 98 ? -9.596 7.798 15.900 1.00 94.81 98 SER A C 1
ATOM 733 O O . SER A 1 98 ? -10.701 7.343 15.602 1.00 94.81 98 SER A O 1
ATOM 735 N N . CYS A 1 99 ? -8.594 7.899 15.021 1.00 96.38 99 CYS A N 1
ATOM 736 C CA . CYS A 1 99 ? -8.685 7.586 13.603 1.00 96.38 99 CYS A CA 1
ATOM 737 C C . CYS A 1 99 ? -9.891 8.251 12.909 1.00 96.38 99 CYS A C 1
ATOM 739 O O . CYS A 1 99 ? -10.664 7.582 12.214 1.00 96.38 99 CYS A O 1
ATOM 741 N N . GLN A 1 100 ? -10.086 9.557 13.126 1.00 94.19 100 GLN A N 1
ATOM 742 C CA . GLN A 1 100 ? -11.172 10.330 12.506 1.00 94.19 100 GLN A CA 1
ATOM 743 C C . GLN A 1 100 ? -10.720 11.119 11.274 1.00 94.19 100 GLN A C 1
ATOM 745 O O . GLN A 1 100 ? -11.501 11.316 10.345 1.00 94.19 100 GLN A O 1
ATOM 750 N N . THR A 1 101 ? -9.465 11.557 11.251 1.00 94.31 101 THR A N 1
ATOM 751 C CA . THR A 1 101 ? -8.882 12.408 10.216 1.00 94.31 101 THR A CA 1
ATOM 752 C C . THR A 1 101 ? -7.838 11.609 9.458 1.00 94.31 101 THR A C 1
ATOM 754 O O . THR A 1 101 ? -6.737 11.370 9.956 1.00 94.31 101 THR A O 1
ATOM 757 N N . LEU A 1 102 ? -8.203 11.154 8.259 1.00 95.75 102 LEU A N 1
ATOM 758 C CA . LEU A 1 102 ? -7.293 10.400 7.404 1.00 95.75 102 LEU A CA 1
ATOM 759 C C . LEU A 1 102 ? -6.124 11.295 6.974 1.00 95.75 102 LEU A C 1
ATOM 761 O O . LEU A 1 102 ? -6.342 12.345 6.367 1.00 95.75 102 LEU A O 1
ATOM 765 N N . SER A 1 103 ? -4.899 10.851 7.248 1.00 96.69 103 SER A N 1
ATOM 766 C CA . SER A 1 103 ? -3.682 11.453 6.700 1.00 96.69 103 SER A CA 1
ATOM 767 C C . SER A 1 103 ? -3.454 10.939 5.282 1.00 96.69 103 SER A C 1
ATOM 769 O O . SER A 1 103 ? -3.386 11.716 4.333 1.00 96.69 103 SER A O 1
ATOM 771 N N . TYR A 1 104 ? -3.383 9.617 5.142 1.00 97.50 104 TYR A N 1
ATOM 772 C CA . TYR A 1 104 ? -3.271 8.917 3.869 1.00 97.50 104 TYR A CA 1
ATOM 773 C C . TYR A 1 104 ? -3.750 7.473 4.034 1.00 97.50 104 TYR A C 1
ATOM 775 O O . TYR A 1 104 ? -3.879 6.970 5.151 1.00 97.50 104 TYR A O 1
ATOM 783 N N . ALA A 1 105 ? -3.968 6.782 2.924 1.00 98.25 105 ALA A N 1
ATOM 784 C CA . ALA A 1 105 ? -4.148 5.339 2.919 1.00 98.25 105 ALA A CA 1
ATOM 785 C C . ALA A 1 105 ? -3.272 4.692 1.849 1.00 98.25 105 ALA A C 1
ATOM 787 O O . ALA A 1 105 ? -3.012 5.298 0.812 1.00 98.25 105 ALA A O 1
ATOM 788 N N . GLN A 1 106 ? -2.809 3.472 2.098 1.00 98.12 106 GLN A N 1
ATOM 789 C CA . GLN A 1 106 ? -1.964 2.736 1.170 1.00 98.12 106 GLN A CA 1
ATOM 790 C C . GLN A 1 106 ? -2.402 1.287 1.029 1.00 98.12 106 GLN A C 1
ATOM 792 O O . GLN A 1 106 ? -2.683 0.618 2.019 1.00 98.12 106 GLN A O 1
ATOM 797 N N . GLY A 1 107 ? -2.416 0.793 -0.204 1.00 98.12 107 GLY A N 1
ATOM 798 C CA . GLY A 1 107 ? -2.562 -0.627 -0.510 1.00 98.12 107 GLY A CA 1
ATOM 799 C C . GLY A 1 107 ? -1.240 -1.208 -0.992 1.00 98.12 107 GLY A C 1
ATOM 800 O O . GLY A 1 107 ? -0.573 -0.589 -1.815 1.00 98.12 107 GLY A O 1
ATOM 801 N N . PHE A 1 108 ? -0.880 -2.395 -0.517 1.00 98.19 108 PHE A N 1
ATOM 802 C CA . PHE A 1 108 ? 0.356 -3.096 -0.859 1.00 98.19 108 PHE A CA 1
ATOM 803 C C . PHE A 1 108 ? 0.031 -4.471 -1.419 1.00 98.19 108 PHE A C 1
ATOM 805 O O . PHE A 1 108 ? -0.633 -5.260 -0.741 1.00 98.19 108 PHE A O 1
ATOM 812 N N . PHE A 1 109 ? 0.520 -4.776 -2.622 1.00 97.88 109 PHE A N 1
ATOM 813 C CA . PHE A 1 109 ? 0.295 -6.082 -3.233 1.00 97.88 109 PHE A CA 1
ATOM 814 C C . PHE A 1 109 ? 0.888 -7.192 -2.359 1.00 97.88 109 PHE A C 1
ATOM 816 O O . PHE A 1 109 ? 2.101 -7.265 -2.170 1.00 97.88 109 PHE A O 1
ATOM 823 N N . ALA A 1 110 ? 0.043 -8.078 -1.834 1.00 97.69 110 ALA A N 1
ATOM 824 C CA . ALA A 1 110 ? 0.449 -9.139 -0.919 1.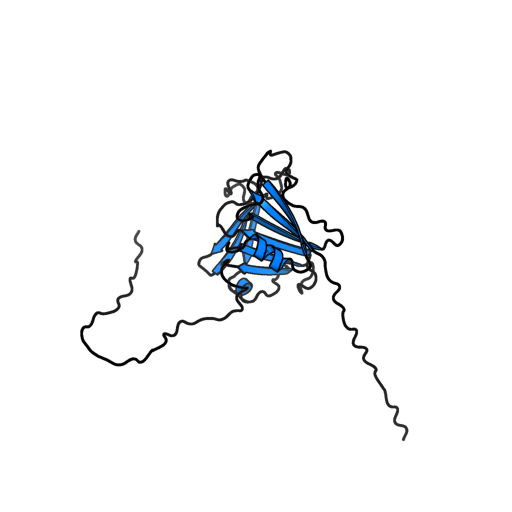00 97.69 110 ALA A CA 1
ATOM 825 C C . ALA A 1 110 ? 0.953 -10.386 -1.671 1.00 97.69 110 ALA A C 1
ATOM 827 O O . ALA A 1 110 ? 0.558 -11.511 -1.372 1.00 97.69 110 ALA A O 1
ATOM 828 N N . SER A 1 111 ? 1.831 -10.191 -2.660 1.00 96.12 111 SER A N 1
ATOM 829 C CA . SER A 1 111 ? 2.417 -11.268 -3.474 1.00 96.12 111 SER A CA 1
ATOM 830 C C . SER A 1 111 ? 3.465 -12.090 -2.725 1.00 96.12 111 SER A C 1
ATOM 832 O O . SER A 1 111 ? 3.822 -13.197 -3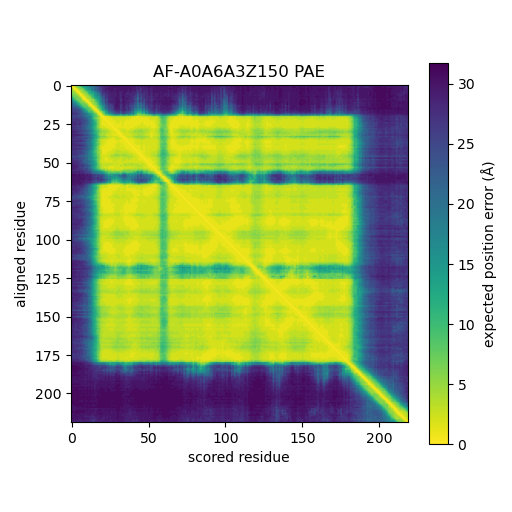.128 1.00 96.12 111 SER A O 1
ATOM 834 N N . GLY A 1 112 ? 4.010 -11.516 -1.652 1.00 96.38 112 GLY A N 1
ATOM 835 C CA . GLY A 1 112 ? 5.164 -12.031 -0.940 1.00 96.38 112 GLY A CA 1
ATOM 836 C C . GLY A 1 112 ? 6.514 -11.851 -1.645 1.00 96.38 112 GLY A C 1
ATOM 837 O O . GLY A 1 112 ? 7.530 -12.301 -1.101 1.00 96.38 112 GLY A O 1
ATOM 838 N N . ASN A 1 113 ? 6.543 -11.175 -2.794 1.00 96.38 113 ASN A N 1
ATOM 839 C CA . ASN A 1 113 ? 7.763 -10.799 -3.504 1.00 96.38 113 ASN A CA 1
ATOM 840 C C . ASN A 1 113 ? 8.247 -9.401 -3.087 1.00 96.38 113 ASN A C 1
ATOM 842 O O . ASN A 1 113 ? 7.592 -8.701 -2.318 1.00 96.38 113 ASN A O 1
ATOM 846 N N . CYS A 1 114 ? 9.427 -9.023 -3.581 1.00 95.00 114 CYS A N 1
ATOM 847 C CA . CYS A 1 114 ? 9.990 -7.686 -3.423 1.00 95.00 114 CYS A CA 1
ATOM 848 C C . CYS A 1 114 ? 9.365 -6.741 -4.454 1.00 95.00 114 CYS A C 1
ATOM 850 O O . CYS A 1 114 ? 9.833 -6.666 -5.590 1.00 95.00 114 CYS A O 1
ATOM 852 N N . GLU A 1 115 ? 8.289 -6.063 -4.071 1.00 94.50 115 GLU A N 1
ATOM 853 C CA . GLU A 1 115 ? 7.511 -5.214 -4.971 1.00 94.50 115 GLU A CA 1
ATOM 854 C C . GLU A 1 115 ? 7.944 -3.749 -4.859 1.00 94.50 115 GLU A C 1
ATOM 856 O O . GLU A 1 115 ? 8.291 -3.297 -3.773 1.00 94.50 115 GLU A O 1
ATOM 861 N N . GLY A 1 116 ? 7.922 -2.987 -5.955 1.00 89.62 116 GLY A N 1
ATOM 862 C CA . GLY A 1 116 ? 8.232 -1.550 -5.956 1.00 89.62 116 GLY A CA 1
ATOM 863 C C . GLY A 1 116 ? 9.106 -1.094 -7.123 1.00 89.62 116 GLY A C 1
ATOM 864 O O . GLY A 1 116 ? 9.685 -1.917 -7.835 1.00 89.62 116 GLY A O 1
ATOM 865 N N . SER A 1 117 ? 9.231 0.222 -7.295 1.00 83.12 117 SER A N 1
ATOM 866 C CA . SER A 1 117 ? 10.108 0.851 -8.289 1.00 83.12 117 SER A CA 1
ATOM 867 C C . SER A 1 117 ? 11.257 1.594 -7.581 1.00 83.12 117 SER A C 1
ATOM 869 O O . SER A 1 117 ? 11.021 2.235 -6.560 1.00 83.12 117 SER A O 1
ATOM 871 N N . PRO A 1 118 ? 12.516 1.514 -8.057 1.00 75.19 118 PRO A N 1
ATOM 872 C CA . PRO A 1 118 ? 13.654 2.197 -7.444 1.00 75.19 118 PRO A CA 1
ATOM 873 C C . PRO A 1 118 ? 13.455 3.708 -7.375 1.00 75.19 118 PRO A C 1
ATOM 875 O O . PRO A 1 118 ? 13.157 4.314 -8.397 1.00 75.19 118 PRO A O 1
ATOM 878 N N . ASN A 1 119 ? 13.701 4.303 -6.204 1.00 70.50 119 ASN A N 1
ATOM 879 C CA . ASN A 1 119 ? 13.604 5.745 -5.969 1.00 70.50 119 ASN A CA 1
ATOM 880 C C . ASN A 1 119 ? 14.899 6.510 -6.328 1.00 70.50 119 ASN A C 1
ATOM 882 O O . ASN A 1 119 ? 16.003 6.025 -6.080 1.00 70.50 119 ASN A O 1
ATOM 886 N N . LEU A 1 120 ? 14.770 7.730 -6.866 1.00 67.44 120 LEU A N 1
ATOM 887 C CA . LEU A 1 120 ? 15.839 8.719 -7.039 1.00 67.44 120 LEU A CA 1
ATOM 888 C C . LEU A 1 120 ? 16.554 8.988 -5.718 1.00 67.44 120 LEU A C 1
ATOM 890 O O . LEU A 1 120 ? 17.769 9.189 -5.689 1.00 67.44 120 LEU A O 1
ATOM 894 N N . ASN A 1 121 ? 15.791 9.001 -4.626 1.00 74.25 121 ASN A N 1
ATOM 895 C CA . ASN A 1 121 ? 16.332 9.099 -3.288 1.00 74.25 121 ASN A CA 1
ATOM 896 C C . ASN A 1 121 ? 16.627 7.700 -2.741 1.00 74.25 121 ASN A C 1
ATOM 898 O O . ASN A 1 121 ? 15.761 7.048 -2.164 1.00 74.25 121 ASN A O 1
ATOM 902 N N . SER A 1 122 ? 17.884 7.269 -2.842 1.00 71.31 122 SER A N 1
ATOM 903 C CA . SER A 1 122 ? 18.339 5.984 -2.293 1.00 71.31 122 SER A CA 1
ATOM 904 C C . SER A 1 122 ? 18.236 5.880 -0.763 1.00 71.31 122 SER A C 1
ATOM 906 O O . SER A 1 122 ? 18.503 4.817 -0.208 1.00 71.31 122 SER A O 1
ATOM 908 N N . SER A 1 123 ? 17.912 6.978 -0.071 1.00 76.94 123 SER A N 1
ATOM 909 C CA . SER A 1 123 ? 17.660 6.989 1.376 1.00 76.94 123 SER A CA 1
ATOM 910 C C . SER A 1 123 ? 16.202 6.680 1.722 1.00 76.94 123 SER A C 1
ATOM 912 O O . SER A 1 123 ? 15.891 6.475 2.891 1.00 76.94 123 SER A O 1
ATOM 914 N N . GLU A 1 124 ? 15.302 6.663 0.738 1.00 80.88 124 GLU A N 1
ATOM 915 C CA . GLU A 1 124 ? 13.906 6.271 0.916 1.00 80.88 124 GLU A CA 1
ATOM 916 C C . GLU A 1 124 ? 13.750 4.777 0.627 1.00 80.88 124 GLU A C 1
ATOM 918 O O . GLU A 1 124 ? 14.461 4.202 -0.200 1.00 80.88 124 GLU A O 1
ATOM 923 N N . ALA A 1 125 ? 12.862 4.111 1.362 1.00 83.00 125 ALA A N 1
ATOM 924 C CA . ALA A 1 125 ? 12.498 2.743 1.032 1.00 83.00 125 ALA A CA 1
ATOM 925 C C . ALA A 1 125 ? 11.596 2.768 -0.202 1.00 83.00 125 ALA A C 1
ATOM 927 O O . ALA A 1 125 ? 10.601 3.489 -0.232 1.00 83.00 125 ALA A O 1
ATOM 928 N N . ALA A 1 126 ? 11.960 1.989 -1.212 1.00 86.31 126 ALA A N 1
ATOM 929 C CA . ALA A 1 126 ? 11.276 1.973 -2.502 1.00 86.31 126 ALA A CA 1
ATOM 930 C C . ALA A 1 126 ? 10.656 0.604 -2.813 1.00 86.31 126 ALA A C 1
ATOM 932 O O . ALA A 1 126 ? 9.894 0.465 -3.766 1.00 86.31 126 ALA A O 1
ATOM 933 N N . HIS A 1 127 ? 10.978 -0.401 -1.992 1.00 92.56 127 HIS A N 1
ATOM 934 C CA . HIS A 1 127 ? 10.528 -1.771 -2.169 1.00 92.56 127 HIS A CA 1
ATOM 935 C C . HIS A 1 127 ? 9.883 -2.309 -0.898 1.00 92.56 127 HIS A C 1
ATOM 937 O O . HIS A 1 127 ? 10.367 -2.053 0.206 1.00 92.56 127 HIS A O 1
ATOM 943 N N . VAL A 1 128 ? 8.802 -3.067 -1.048 1.00 96.31 128 VAL A N 1
ATOM 944 C CA . VAL A 1 128 ? 8.026 -3.623 0.058 1.00 96.31 128 VAL A CA 1
ATOM 945 C C . VAL A 1 128 ? 7.756 -5.099 -0.192 1.00 96.31 128 VAL A C 1
ATOM 947 O O . VAL A 1 128 ? 7.317 -5.491 -1.270 1.00 96.31 128 VAL A O 1
ATOM 950 N N . ILE A 1 129 ? 7.983 -5.919 0.832 1.00 98.25 129 ILE A N 1
ATOM 951 C CA . ILE A 1 129 ? 7.423 -7.267 0.910 1.00 98.25 129 ILE A CA 1
ATOM 952 C C . ILE A 1 129 ? 6.182 -7.196 1.798 1.00 98.25 129 ILE A C 1
ATOM 954 O O . ILE A 1 129 ? 6.291 -7.003 3.012 1.00 98.25 129 ILE A O 1
ATOM 958 N N . ALA A 1 130 ? 5.012 -7.371 1.190 1.00 98.38 130 ALA A N 1
ATOM 959 C CA . ALA A 1 130 ? 3.728 -7.458 1.877 1.00 98.38 130 ALA A CA 1
ATOM 960 C C . ALA A 1 130 ? 3.254 -8.916 1.919 1.00 98.38 130 ALA A C 1
ATOM 962 O O . ALA A 1 130 ? 3.242 -9.604 0.894 1.00 98.38 130 ALA A O 1
ATOM 963 N N . LYS A 1 131 ? 2.912 -9.413 3.113 1.00 97.69 131 LYS A N 1
ATOM 964 C CA . LYS A 1 131 ? 2.535 -10.819 3.342 1.00 97.69 131 LYS A CA 1
ATOM 965 C C . LYS A 1 131 ? 1.481 -10.949 4.431 1.00 97.69 131 LYS A C 1
ATOM 967 O O . LYS A 1 131 ? 1.646 -10.364 5.502 1.00 97.69 131 LYS A O 1
ATOM 972 N N . LEU A 1 132 ? 0.473 -11.785 4.182 1.00 97.50 132 LEU A N 1
ATOM 973 C CA . LEU A 1 132 ? -0.279 -12.438 5.249 1.00 97.50 132 LEU A CA 1
ATOM 974 C C . LEU A 1 132 ? 0.515 -13.665 5.710 1.00 97.50 132 LEU A C 1
ATOM 976 O O . LEU A 1 132 ? 0.965 -14.476 4.899 1.00 97.50 132 LEU A O 1
ATOM 980 N N . GLN A 1 133 ? 0.733 -13.768 7.009 1.00 97.12 133 GLN A N 1
ATOM 981 C CA . GLN A 1 133 ? 1.483 -14.836 7.646 1.00 97.12 133 GLN A CA 1
ATOM 982 C C . GLN A 1 133 ? 0.570 -16.032 7.956 1.00 97.12 133 GLN A C 1
ATOM 984 O O . GLN A 1 133 ? -0.646 -15.873 8.076 1.00 97.12 133 GLN A O 1
ATOM 989 N N . PRO A 1 134 ? 1.130 -17.243 8.146 1.00 95.69 134 PRO A N 1
ATOM 990 C CA . PRO A 1 134 ? 0.340 -18.433 8.477 1.00 95.69 134 PRO A CA 1
ATOM 991 C C . PRO A 1 134 ? -0.458 -18.336 9.785 1.00 95.69 134 PRO A C 1
ATOM 993 O O . PRO A 1 134 ? -1.424 -19.071 9.964 1.00 95.69 134 PRO A O 1
ATOM 996 N N . ASP A 1 135 ? -0.049 -17.461 10.705 1.00 94.88 135 ASP A N 1
ATOM 997 C CA . ASP A 1 135 ? -0.758 -17.187 11.959 1.00 94.88 135 ASP A CA 1
ATOM 998 C C . ASP A 1 135 ? -1.902 -16.166 11.802 1.00 94.88 135 ASP A C 1
ATOM 1000 O O . ASP A 1 135 ? -2.558 -15.818 12.783 1.00 94.88 135 ASP A O 1
ATOM 1004 N N . GLY A 1 136 ? -2.151 -15.696 10.577 1.00 95.62 136 GLY A N 1
ATOM 1005 C CA . GLY A 1 136 ? -3.172 -14.705 10.256 1.00 95.62 136 GLY A CA 1
ATOM 1006 C C . GLY A 1 136 ? -2.742 -13.259 10.499 1.00 95.62 136 GLY A C 1
ATOM 1007 O O . GLY A 1 136 ? -3.551 -12.365 10.279 1.00 95.62 136 GLY A O 1
ATOM 1008 N N . SER A 1 137 ? -1.506 -13.001 10.939 1.00 97.56 137 SER A N 1
ATOM 1009 C CA . SER A 1 137 ? -0.960 -11.643 11.024 1.00 97.56 137 SER A CA 1
ATOM 1010 C C . SER A 1 137 ? -0.538 -11.114 9.650 1.00 97.56 137 SER A C 1
ATOM 1012 O O . SER A 1 137 ? -0.269 -11.878 8.727 1.00 97.56 137 SER A O 1
ATOM 1014 N N . ALA A 1 138 ? -0.454 -9.797 9.496 1.00 98.19 138 ALA A N 1
ATOM 1015 C CA . ALA A 1 138 ? 0.050 -9.150 8.287 1.00 98.19 138 ALA A CA 1
ATOM 1016 C C . ALA A 1 138 ? 1.386 -8.473 8.578 1.00 98.19 138 ALA A C 1
ATOM 1018 O O . ALA A 1 138 ? 1.578 -7.896 9.648 1.00 98.19 138 ALA A O 1
ATOM 1019 N N . THR A 1 139 ? 2.293 -8.495 7.605 1.00 98.38 139 THR A N 1
ATOM 1020 C CA . THR A 1 139 ? 3.598 -7.832 7.694 1.00 98.38 139 THR A CA 1
ATOM 1021 C C . THR A 1 139 ? 3.887 -7.011 6.448 1.00 98.38 139 THR A C 1
ATOM 1023 O O . THR A 1 139 ? 3.673 -7.490 5.332 1.00 98.38 139 THR A O 1
ATOM 1026 N N . LEU A 1 140 ? 4.457 -5.826 6.652 1.00 98.56 140 LEU A N 1
ATOM 1027 C CA . LEU A 1 140 ? 5.064 -4.986 5.627 1.00 98.56 140 LEU A CA 1
ATOM 1028 C C . LEU A 1 140 ? 6.541 -4.793 5.969 1.00 98.56 140 LEU A C 1
ATOM 1030 O O . LEU A 1 140 ? 6.874 -4.194 6.993 1.00 98.56 140 LEU A O 1
ATOM 1034 N N . GLN A 1 141 ? 7.427 -5.289 5.115 1.00 98.38 141 GLN A N 1
ATOM 1035 C CA . GLN A 1 141 ? 8.870 -5.103 5.254 1.00 98.38 141 GLN A CA 1
ATOM 1036 C C . GLN A 1 141 ? 9.351 -4.152 4.166 1.00 98.38 141 GLN A C 1
ATOM 1038 O O . GLN A 1 141 ? 9.221 -4.455 2.985 1.00 98.38 141 GLN A O 1
ATOM 1043 N N . TYR A 1 142 ? 9.892 -3.010 4.571 1.00 96.00 142 TYR A N 1
ATOM 1044 C CA . TYR A 1 142 ? 10.356 -1.952 3.682 1.00 96.00 142 TYR A CA 1
ATOM 1045 C C . TYR A 1 142 ? 11.856 -2.076 3.454 1.00 96.00 142 TYR A C 1
ATOM 1047 O O . TYR A 1 142 ? 12.617 -2.238 4.408 1.00 96.00 142 TYR A O 1
ATOM 1055 N N . TYR A 1 143 ? 12.285 -1.939 2.207 1.00 94.25 143 TYR A N 1
ATOM 1056 C CA . TYR A 1 143 ? 13.671 -2.076 1.787 1.00 94.25 143 TYR A CA 1
ATOM 1057 C C . TYR A 1 143 ? 14.095 -0.916 0.890 1.00 94.25 143 TYR A C 1
ATOM 1059 O O . TYR A 1 143 ? 13.329 -0.414 0.063 1.00 94.25 143 TYR A O 1
ATOM 1067 N N . HIS A 1 144 ? 15.362 -0.528 1.009 1.00 90.00 144 HIS A N 1
ATOM 1068 C CA . HIS A 1 144 ? 15.971 0.470 0.125 1.00 90.00 144 HIS A CA 1
ATOM 1069 C C . HIS A 1 144 ? 16.307 -0.071 -1.269 1.00 90.00 144 HIS A C 1
ATOM 1071 O O . HIS A 1 144 ? 16.559 0.710 -2.180 1.00 90.00 144 HIS A O 1
ATOM 1077 N N . HIS A 1 145 ? 16.346 -1.395 -1.445 1.00 88.25 145 HIS A N 1
ATOM 1078 C CA . HIS A 1 145 ? 16.857 -2.019 -2.662 1.00 88.25 145 HIS A CA 1
ATOM 1079 C C . HIS A 1 145 ? 15.926 -3.109 -3.193 1.00 88.25 145 HIS A C 1
ATOM 1081 O O . HIS A 1 145 ? 15.318 -3.847 -2.418 1.00 88.25 145 HIS A O 1
ATOM 1087 N N . SER A 1 146 ? 15.890 -3.261 -4.519 1.00 88.12 146 SER A N 1
ATOM 1088 C CA . SER A 1 146 ? 14.993 -4.175 -5.247 1.00 88.12 146 SER A CA 1
ATOM 1089 C C . SER A 1 146 ? 15.273 -5.662 -5.032 1.00 88.12 146 SER A C 1
ATOM 1091 O O . SER A 1 146 ? 14.557 -6.520 -5.537 1.00 88.12 146 SER A O 1
ATOM 1093 N N . THR A 1 147 ? 16.342 -5.988 -4.309 1.00 90.81 147 THR A N 1
ATOM 1094 C CA . THR A 1 147 ? 16.667 -7.361 -3.917 1.00 90.81 147 THR A CA 1
ATOM 1095 C C . THR A 1 147 ? 15.965 -7.768 -2.625 1.00 90.81 147 THR A C 1
ATOM 1097 O O . THR 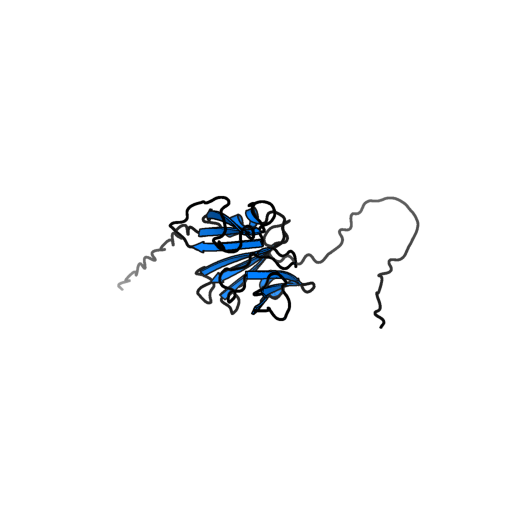A 1 147 ? 15.927 -8.958 -2.325 1.00 90.81 147 THR A O 1
ATOM 1100 N N . CYS A 1 148 ? 15.446 -6.801 -1.855 1.00 93.81 148 CYS A N 1
ATOM 1101 C CA . CYS A 1 148 ? 14.896 -6.990 -0.513 1.00 93.81 148 CYS A CA 1
ATOM 1102 C C . CYS A 1 148 ? 15.778 -7.870 0.391 1.00 93.81 148 CYS A C 1
ATOM 1104 O O . CYS A 1 148 ? 15.297 -8.694 1.171 1.00 93.81 148 CYS A O 1
ATOM 1106 N N . ASP A 1 149 ? 17.095 -7.702 0.272 1.00 94.94 149 ASP A N 1
ATOM 1107 C CA . ASP A 1 149 ? 18.045 -8.370 1.152 1.00 94.94 149 ASP A CA 1
ATOM 1108 C C . ASP A 1 149 ? 18.001 -7.747 2.557 1.00 94.94 149 ASP A C 1
ATOM 1110 O O . ASP A 1 149 ? 17.785 -6.543 2.717 1.00 94.94 149 ASP A O 1
ATOM 1114 N N . GLY A 1 150 ? 18.234 -8.566 3.586 1.00 94.56 150 GLY A N 1
ATOM 1115 C CA . GLY A 1 150 ? 18.189 -8.133 4.984 1.00 94.56 150 GLY A CA 1
ATOM 1116 C C . GLY A 1 150 ? 19.157 -6.993 5.323 1.00 94.56 150 GLY A C 1
ATOM 1117 O O . GLY A 1 150 ? 18.874 -6.222 6.235 1.00 94.56 150 GLY A O 1
ATOM 1118 N N . SER A 1 151 ? 20.257 -6.831 4.579 1.00 95.12 151 SER A N 1
ATOM 1119 C CA . SER A 1 151 ? 21.182 -5.697 4.735 1.00 95.12 151 SER A CA 1
ATOM 1120 C C . SER A 1 151 ? 20.591 -4.347 4.308 1.00 95.12 151 SER A C 1
ATOM 1122 O O . SER A 1 151 ? 21.101 -3.310 4.728 1.00 95.12 151 SER A O 1
ATOM 1124 N N . TYR A 1 152 ? 19.507 -4.354 3.526 1.00 92.88 152 TYR A N 1
ATOM 1125 C CA . TYR A 1 152 ? 18.781 -3.163 3.072 1.00 92.88 152 TYR A CA 1
ATOM 1126 C C . TYR A 1 152 ? 17.413 -2.996 3.744 1.00 92.88 152 TYR A C 1
ATOM 1128 O O . TYR A 1 152 ? 16.622 -2.166 3.290 1.00 92.88 152 TYR A O 1
ATOM 1136 N N . LEU A 1 153 ? 17.115 -3.782 4.787 1.00 95.81 153 LEU A N 1
ATOM 1137 C CA . LEU A 1 153 ? 15.874 -3.656 5.548 1.00 95.81 153 LEU A CA 1
ATOM 1138 C C . LEU A 1 153 ? 15.840 -2.294 6.251 1.00 95.81 153 LEU A C 1
ATOM 1140 O O . LEU A 1 153 ? 16.675 -2.002 7.105 1.00 95.81 153 LEU A O 1
ATOM 1144 N N . TYR A 1 154 ? 14.854 -1.479 5.893 1.00 94.94 154 TYR A N 1
ATOM 1145 C CA . TYR A 1 154 ? 14.612 -0.169 6.484 1.00 94.94 154 TYR A CA 1
ATOM 1146 C C . TYR A 1 154 ? 13.725 -0.280 7.725 1.00 94.94 154 TYR A C 1
ATOM 1148 O O . TYR A 1 154 ? 14.075 0.204 8.800 1.00 94.94 154 TYR A O 1
ATOM 1156 N N . ALA A 1 155 ? 12.573 -0.934 7.578 1.00 96.44 155 ALA A N 1
ATOM 1157 C CA . ALA A 1 155 ? 11.578 -1.047 8.634 1.00 96.44 155 ALA A CA 1
ATOM 1158 C C . ALA A 1 155 ? 10.713 -2.295 8.452 1.00 96.44 155 ALA A C 1
ATOM 1160 O O . ALA A 1 155 ? 10.557 -2.820 7.349 1.00 96.44 155 ALA A O 1
ATOM 1161 N N . THR A 1 156 ? 10.127 -2.764 9.548 1.00 97.81 156 THR A N 1
ATOM 1162 C CA . THR A 1 156 ? 9.078 -3.784 9.535 1.00 97.81 156 THR A CA 1
ATOM 1163 C C . THR A 1 156 ? 7.899 -3.270 10.339 1.00 97.81 156 THR A C 1
ATOM 1165 O O . THR A 1 156 ? 8.066 -2.849 11.482 1.00 97.81 156 THR A O 1
ATOM 1168 N N . TYR A 1 157 ? 6.722 -3.334 9.734 1.00 97.62 157 TYR A N 1
ATOM 1169 C CA . TYR A 1 157 ? 5.445 -3.051 10.370 1.00 97.62 157 TYR A CA 1
ATOM 1170 C C . TYR A 1 157 ? 4.588 -4.306 10.319 1.00 97.62 157 TYR A C 1
ATOM 1172 O O . TYR A 1 157 ? 4.691 -5.100 9.380 1.00 97.62 157 TYR A O 1
ATOM 1180 N N . SER A 1 158 ? 3.747 -4.492 11.325 1.00 97.19 158 SER A N 1
ATOM 1181 C CA . SER A 1 158 ? 2.894 -5.668 11.414 1.00 97.19 158 SER A CA 1
ATOM 1182 C C . SER A 1 158 ? 1.583 -5.356 12.109 1.00 97.19 158 SER A C 1
ATOM 1184 O O . SER A 1 158 ? 1.564 -4.568 13.052 1.00 97.19 158 SER A O 1
ATOM 1186 N N . ALA A 1 159 ? 0.532 -6.056 11.702 1.00 97.81 159 ALA A N 1
ATOM 1187 C CA . ALA A 1 159 ? -0.745 -6.101 12.397 1.00 97.81 159 ALA A CA 1
ATOM 1188 C C . ALA A 1 159 ? -1.029 -7.540 12.823 1.00 97.81 159 ALA A C 1
ATOM 1190 O O . ALA A 1 159 ? -0.851 -8.472 12.036 1.00 97.81 159 ALA A O 1
ATOM 1191 N N . SER A 1 160 ? -1.459 -7.727 14.070 1.00 96.88 160 SER A N 1
ATOM 1192 C CA . SER A 1 160 ? -1.890 -9.040 14.544 1.00 96.88 160 SER A CA 1
ATOM 1193 C C . SER A 1 160 ? -3.186 -9.468 13.854 1.00 96.88 160 SER A C 1
ATOM 1195 O O . SER A 1 160 ? -3.920 -8.641 13.309 1.00 96.88 160 SER A O 1
ATOM 1197 N N . VAL A 1 161 ? -3.496 -10.763 13.932 1.00 95.88 161 VAL A N 1
ATOM 1198 C CA . VAL A 1 161 ? -4.787 -11.298 13.474 1.00 95.88 161 VAL A CA 1
ATOM 1199 C C . VAL A 1 161 ? -5.974 -10.575 14.124 1.00 95.88 161 VAL A C 1
ATOM 1201 O O . VAL A 1 161 ? -6.974 -10.326 13.459 1.00 95.88 161 VAL A O 1
ATOM 1204 N N . ASP A 1 162 ? -5.840 -10.155 15.386 1.00 95.25 162 ASP A N 1
ATOM 1205 C CA . ASP A 1 162 ? -6.884 -9.406 16.089 1.00 95.25 162 ASP A CA 1
ATOM 1206 C C . ASP A 1 162 ? -7.080 -8.012 15.479 1.00 95.25 162 ASP A C 1
ATOM 1208 O O . ASP A 1 162 ? -8.207 -7.635 15.176 1.00 95.25 162 ASP A O 1
ATOM 1212 N N . VAL A 1 163 ? -5.994 -7.267 15.224 1.00 95.12 163 VAL A N 1
ATOM 1213 C CA . VAL A 1 163 ? -6.060 -5.933 14.592 1.00 95.12 163 VAL A CA 1
ATOM 1214 C C . VAL A 1 163 ? -6.669 -6.021 13.190 1.00 95.12 163 VAL A C 1
ATOM 1216 O O . VAL A 1 163 ? -7.496 -5.190 12.814 1.00 95.12 163 VAL A O 1
ATOM 1219 N N . LEU A 1 164 ? -6.306 -7.056 12.428 1.00 95.00 164 LEU A N 1
ATOM 1220 C CA . LEU A 1 164 ? -6.879 -7.317 11.109 1.00 95.00 164 LEU A CA 1
ATOM 1221 C C . LEU A 1 164 ? -8.341 -7.761 11.165 1.00 95.00 164 LEU A C 1
ATOM 1223 O O . LEU A 1 164 ? -9.058 -7.524 10.204 1.00 95.00 164 LEU A O 1
ATOM 1227 N N . GLY A 1 165 ? -8.780 -8.415 12.241 1.00 93.31 165 GLY A N 1
ATOM 1228 C CA . GLY A 1 165 ? -10.153 -8.903 12.388 1.00 93.31 165 GLY A CA 1
ATOM 1229 C C . GLY A 1 165 ? -11.130 -7.863 12.941 1.00 93.31 165 GLY A C 1
ATOM 1230 O O . GLY A 1 165 ? -12.327 -7.926 12.639 1.00 93.31 165 GLY A O 1
ATOM 1231 N N . THR A 1 166 ? -10.651 -6.919 13.757 1.00 94.50 166 THR A N 1
ATOM 1232 C CA . THR A 1 166 ? -11.486 -5.863 14.356 1.00 94.50 166 THR A CA 1
ATOM 1233 C C . THR A 1 166 ? -11.498 -4.578 13.539 1.00 94.50 166 THR A C 1
ATOM 1235 O O . THR A 1 166 ? -12.479 -3.835 13.599 1.00 94.50 166 THR A O 1
ATOM 1238 N N . HIS A 1 167 ? -10.434 -4.306 12.776 1.00 93.94 167 HIS A N 1
ATOM 1239 C CA . HIS A 1 167 ? -10.236 -3.046 12.052 1.00 93.94 167 HIS A CA 1
ATOM 1240 C C . HIS A 1 167 ? -10.323 -1.800 12.950 1.00 93.94 167 HIS 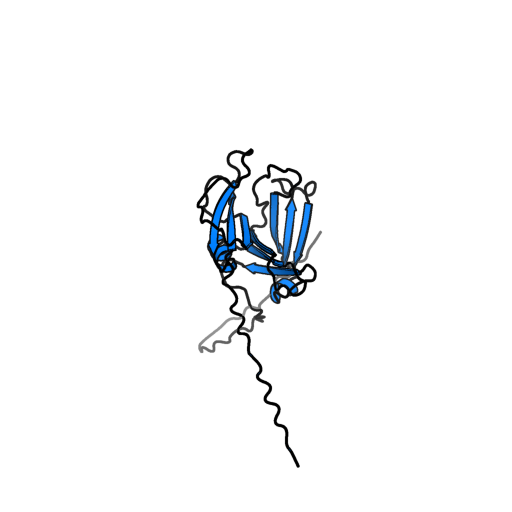A C 1
ATOM 1242 O O . HIS A 1 167 ? -10.693 -0.704 12.504 1.00 93.94 167 HIS A O 1
ATOM 1248 N N . GLU A 1 168 ? -10.026 -1.973 14.237 1.00 94.62 168 GLU A N 1
ATOM 1249 C CA . GLU A 1 168 ? -9.994 -0.887 15.204 1.00 94.62 168 GLU A CA 1
ATOM 1250 C C . GLU A 1 168 ? -8.764 0.000 14.989 1.00 94.62 168 GLU A C 1
ATOM 1252 O O . GLU A 1 168 ? -7.769 -0.405 14.391 1.00 94.62 168 GLU A O 1
ATOM 1257 N N . CYS A 1 169 ? -8.864 1.244 15.458 1.00 96.44 169 CYS A N 1
ATOM 1258 C CA . CYS A 1 169 ? -7.739 2.172 15.460 1.00 96.44 169 CYS A CA 1
ATOM 1259 C C . CYS A 1 169 ? -6.654 1.636 16.400 1.00 96.44 169 CYS A C 1
ATOM 1261 O O . CYS A 1 169 ? -6.905 1.498 17.600 1.00 96.44 169 CYS A O 1
ATOM 1263 N N . ASP A 1 170 ? -5.479 1.323 15.862 1.00 94.19 170 ASP A N 1
ATOM 1264 C CA . ASP A 1 170 ? -4.354 0.840 16.655 1.00 94.19 170 ASP A CA 1
ATOM 1265 C C . ASP A 1 170 ? -3.614 1.986 17.372 1.00 94.19 170 ASP A C 1
ATOM 1267 O O . ASP A 1 170 ? -3.890 3.178 17.200 1.00 94.19 170 ASP A O 1
ATOM 1271 N N . GLU A 1 171 ? -2.642 1.623 18.207 1.00 93.75 171 GLU A N 1
ATOM 1272 C CA . GLU A 1 171 ? -1.821 2.579 18.960 1.00 93.75 171 GLU A CA 1
ATOM 1273 C C . GLU A 1 171 ? -0.977 3.516 18.078 1.00 93.75 171 GLU A C 1
ATOM 1275 O O . GLU A 1 171 ? -0.563 4.582 18.537 1.00 93.75 171 GLU A O 1
ATOM 1280 N N . ASN A 1 172 ? -0.770 3.149 16.810 1.00 94.75 172 ASN A N 1
ATOM 1281 C CA . ASN A 1 172 ? -0.051 3.922 15.800 1.00 94.75 172 ASN A CA 1
ATOM 1282 C C . ASN A 1 172 ? -1.002 4.755 14.930 1.00 94.75 172 ASN A C 1
ATOM 1284 O O . ASN A 1 172 ? -0.608 5.228 13.862 1.00 94.75 172 ASN A O 1
ATOM 1288 N N . TRP A 1 173 ? -2.252 4.920 15.372 1.00 96.75 173 TRP A N 1
ATOM 1289 C CA . TRP A 1 173 ? -3.291 5.685 14.682 1.00 96.75 173 TRP A CA 1
ATOM 1290 C C . TRP A 1 173 ? -3.510 5.147 13.273 1.00 96.75 173 TRP A C 1
ATOM 1292 O O . TRP A 1 173 ? -3.622 5.909 12.311 1.00 96.75 173 TRP A O 1
ATOM 1302 N N . SER A 1 174 ? -3.506 3.821 13.151 1.00 97.62 174 SER A N 1
ATOM 1303 C CA . SER A 1 174 ? -3.656 3.114 11.890 1.00 97.62 174 SER A CA 1
ATOM 1304 C C . SER A 1 174 ? -4.795 2.103 11.955 1.00 97.62 174 SER A C 1
ATOM 1306 O O . SER A 1 174 ? -5.135 1.576 13.014 1.00 97.62 174 SER A O 1
ATOM 1308 N N . LYS A 1 175 ? -5.397 1.824 10.801 1.00 98.06 175 LYS A N 1
ATOM 1309 C CA . LYS A 1 175 ? -6.317 0.698 10.614 1.00 98.06 175 LYS A CA 1
ATOM 1310 C C . LYS A 1 175 ? -5.785 -0.200 9.521 1.00 98.06 175 LYS A C 1
ATOM 1312 O O . LYS A 1 175 ? -5.370 0.284 8.469 1.00 98.06 175 LYS A O 1
ATOM 1317 N N . TRP A 1 176 ? -5.831 -1.499 9.779 1.00 98.06 176 TRP A N 1
ATOM 1318 C CA . TRP A 1 176 ? -5.269 -2.509 8.900 1.00 98.06 176 TRP A CA 1
ATOM 1319 C C . TRP A 1 176 ? -6.347 -3.435 8.366 1.00 98.06 176 TRP A C 1
ATOM 1321 O O . TRP A 1 176 ? -7.277 -3.837 9.071 1.00 98.06 176 TRP A O 1
ATOM 1331 N N . TYR A 1 177 ? -6.174 -3.802 7.106 1.00 97.31 177 TYR A N 1
ATOM 1332 C CA . TYR A 1 177 ? -7.053 -4.699 6.386 1.00 97.31 177 TYR A CA 1
ATOM 1333 C C . TYR A 1 177 ? -6.210 -5.648 5.549 1.00 97.31 177 TYR A C 1
ATOM 1335 O O . TYR A 1 177 ? -5.203 -5.249 4.962 1.00 97.31 177 TYR A O 1
ATOM 1343 N N . TYR A 1 178 ? -6.659 -6.890 5.459 1.00 96.69 178 TYR A N 1
ATOM 1344 C CA . TYR A 1 178 ? -6.216 -7.819 4.436 1.00 96.69 178 TYR A CA 1
ATOM 1345 C C . TYR A 1 178 ? -7.403 -8.116 3.527 1.00 96.69 178 TYR A C 1
ATOM 1347 O O . TYR A 1 178 ? -8.503 -8.386 4.010 1.00 96.69 178 TYR A O 1
ATOM 1355 N N . VAL A 1 179 ? -7.185 -8.030 2.221 1.00 95.44 179 VAL A N 1
ATOM 1356 C CA . VAL A 1 179 ? -8.187 -8.324 1.198 1.00 95.44 179 VAL A CA 1
ATOM 1357 C C . VAL A 1 179 ? -7.607 -9.422 0.323 1.00 95.44 179 VAL A C 1
ATOM 1359 O O . VAL A 1 179 ? -6.538 -9.224 -0.240 1.00 95.44 179 VAL A O 1
ATOM 1362 N N . ASP A 1 180 ? -8.282 -10.568 0.228 1.00 91.06 180 ASP A N 1
ATOM 1363 C CA . ASP A 1 180 ? -7.781 -11.754 -0.494 1.00 91.06 180 ASP A CA 1
ATOM 1364 C C . ASP A 1 180 ? -8.011 -11.665 -2.020 1.00 91.06 180 ASP A C 1
ATOM 1366 O O . ASP A 1 180 ? -7.406 -12.383 -2.803 1.00 91.06 180 ASP A O 1
ATOM 1370 N N . GLY A 1 181 ? -8.855 -10.723 -2.460 1.00 74.69 181 GLY A N 1
ATOM 1371 C CA . GLY A 1 181 ? -9.200 -10.499 -3.868 1.00 74.69 181 GLY A CA 1
ATOM 1372 C C . GLY A 1 181 ? -10.552 -11.092 -4.278 1.00 74.69 181 GLY A C 1
ATOM 1373 O O . GLY A 1 181 ? -11.222 -10.533 -5.147 1.00 74.69 181 GLY A O 1
ATOM 1374 N N . ASP A 1 182 ? -11.004 -12.144 -3.594 1.00 68.44 182 ASP A N 1
ATOM 1375 C CA . ASP A 1 182 ? -12.222 -12.876 -3.967 1.00 68.44 182 ASP A CA 1
ATOM 1376 C C . ASP A 1 182 ? -13.445 -12.509 -3.112 1.00 68.44 182 ASP A C 1
ATOM 1378 O O . ASP A 1 182 ? -14.574 -12.798 -3.510 1.00 68.44 182 ASP A O 1
ATOM 1382 N N . ASP A 1 183 ? -13.259 -11.830 -1.973 1.00 56.69 183 ASP A N 1
ATOM 1383 C CA . ASP A 1 183 ? -14.378 -11.311 -1.192 1.00 56.69 183 ASP A CA 1
ATOM 1384 C C . ASP A 1 183 ? -14.030 -10.092 -0.320 1.00 56.69 183 ASP A C 1
ATOM 1386 O O . ASP A 1 183 ? -12.893 -9.848 0.091 1.00 56.69 183 ASP A O 1
ATOM 1390 N N . SER A 1 184 ? -15.082 -9.306 -0.113 1.00 46.19 184 SER A N 1
ATOM 1391 C CA . SER A 1 184 ? -15.238 -8.098 0.694 1.00 46.19 184 SER A CA 1
ATOM 1392 C C . SER A 1 184 ? -14.566 -8.147 2.074 1.00 46.19 184 SER A C 1
ATOM 1394 O O . SER A 1 184 ? -14.418 -9.215 2.653 1.00 46.19 184 SER A O 1
ATOM 1396 N N . PHE A 1 185 ? -14.184 -6.969 2.605 1.00 46.06 185 PHE A N 1
ATOM 1397 C CA . PHE A 1 185 ? -13.730 -6.755 3.993 1.00 46.06 185 PHE A CA 1
ATOM 1398 C C . PHE A 1 185 ? -14.465 -7.710 4.933 1.00 46.06 185 PHE A C 1
ATOM 1400 O O . PHE A 1 185 ? -15.631 -7.462 5.233 1.00 46.06 185 PHE A O 1
ATOM 1407 N N . HIS A 1 186 ? -13.813 -8.800 5.340 1.00 45.59 186 HIS A N 1
ATOM 1408 C CA . HIS A 1 186 ? -14.437 -9.842 6.140 1.00 45.59 186 HIS A CA 1
ATOM 1409 C C . HIS A 1 186 ? -14.865 -9.229 7.479 1.00 45.59 186 HIS A C 1
ATOM 1411 O O . HIS A 1 186 ? -14.007 -8.990 8.329 1.00 45.59 186 HIS A O 1
ATOM 1417 N N . PRO A 1 187 ? -16.167 -9.001 7.743 1.00 39.19 187 PRO A N 1
ATOM 1418 C CA . PRO A 1 187 ? -16.591 -8.786 9.107 1.00 39.19 187 PRO A CA 1
ATOM 1419 C C . PRO A 1 187 ? -16.528 -10.163 9.758 1.00 39.19 187 PRO A C 1
ATOM 1421 O O . PRO A 1 187 ? -17.268 -11.072 9.371 1.00 39.19 187 PRO A O 1
ATOM 1424 N N . SER A 1 188 ? -15.600 -10.311 10.703 1.00 49.56 188 SER A N 1
ATOM 1425 C CA . SER A 1 188 ? -15.416 -11.465 11.581 1.00 49.56 188 SER A CA 1
ATOM 1426 C C . SER A 1 188 ? -16.677 -12.323 11.725 1.00 49.56 188 SER A C 1
ATOM 1428 O O . SER A 1 188 ? -17.552 -12.065 12.549 1.00 49.56 188 SER A O 1
ATOM 1430 N N . THR A 1 189 ? -16.760 -13.382 10.925 1.00 32.28 189 THR A N 1
ATOM 1431 C CA . THR A 1 189 ? -17.616 -14.527 11.207 1.00 32.28 189 THR A CA 1
ATOM 1432 C C . THR A 1 189 ? -16.701 -15.726 11.280 1.00 32.28 189 THR A C 1
ATOM 1434 O O . THR A 1 189 ? -16.219 -16.263 10.290 1.00 32.28 189 THR A O 1
ATOM 1437 N N . SER A 1 190 ? -16.421 -16.106 12.519 1.00 46.56 190 SER A N 1
ATOM 1438 C CA . SER A 1 190 ? -15.825 -17.373 12.892 1.00 46.56 190 SER A CA 1
ATOM 1439 C C . SER A 1 190 ? -16.719 -18.512 12.400 1.00 46.56 190 SER A C 1
ATOM 1441 O O . SER A 1 190 ? -17.569 -19.030 13.125 1.00 46.56 190 SER A O 1
ATOM 1443 N N . SER A 1 191 ? -16.536 -18.941 11.153 1.00 34.94 191 SER A N 1
ATOM 1444 C CA . SER A 1 191 ? -17.118 -20.185 10.664 1.00 34.94 191 SER A CA 1
ATOM 1445 C C . SER A 1 191 ? -16.337 -21.352 11.256 1.00 34.94 191 SER A C 1
ATOM 1447 O O . SER A 1 191 ? -15.419 -21.914 10.662 1.00 34.94 191 SER A O 1
ATOM 1449 N N . SER A 1 192 ? -16.735 -21.708 12.474 1.00 38.75 192 SER A N 1
ATOM 1450 C CA . SER A 1 192 ? -16.555 -23.048 13.011 1.00 38.75 192 SER A CA 1
ATOM 1451 C C . SER A 1 192 ? -17.207 -24.010 12.023 1.00 38.75 192 SER A C 1
ATOM 1453 O O . SER A 1 192 ? -18.425 -23.983 11.847 1.00 38.75 192 SER A O 1
ATOM 1455 N N . ALA A 1 193 ? -16.404 -24.827 11.347 1.00 35.66 193 ALA A N 1
ATOM 1456 C CA . ALA A 1 193 ? -16.904 -25.870 10.467 1.00 35.66 193 ALA A CA 1
ATOM 1457 C C . ALA A 1 193 ? -17.751 -26.860 11.286 1.00 35.66 193 ALA A C 1
ATOM 1459 O O . ALA A 1 193 ? -17.223 -27.732 11.973 1.00 35.66 193 ALA A O 1
ATOM 1460 N N . SER A 1 194 ? -19.073 -26.708 11.226 1.00 37.56 194 SER A N 1
ATOM 1461 C CA . SER A 1 194 ? -20.024 -27.761 11.578 1.00 37.56 194 SER A CA 1
ATOM 1462 C C . SER A 1 194 ? -20.475 -28.425 10.279 1.00 37.56 194 SER A C 1
ATOM 1464 O O . SER A 1 194 ? -20.930 -27.720 9.379 1.00 37.56 194 SER A O 1
ATOM 1466 N N . PRO A 1 195 ? -20.338 -29.751 10.132 1.00 38.09 195 PRO A N 1
ATOM 1467 C CA . PRO A 1 195 ? -20.798 -30.437 8.938 1.00 38.09 195 PRO A CA 1
ATOM 1468 C C . PRO A 1 195 ? -22.329 -30.496 8.932 1.00 38.09 195 PRO A C 1
ATOM 1470 O O . PRO A 1 195 ? -22.945 -30.981 9.883 1.00 38.09 195 PRO A O 1
ATOM 1473 N N . SER A 1 196 ? -22.931 -30.007 7.850 1.00 32.78 196 SER A N 1
ATOM 1474 C CA . SER A 1 196 ? -24.331 -30.238 7.513 1.00 32.78 196 SER A CA 1
ATOM 1475 C C . SER A 1 196 ? -24.547 -31.733 7.270 1.00 32.78 196 SER A C 1
ATOM 1477 O O . SER A 1 196 ? -23.928 -32.336 6.392 1.00 32.78 196 SER A O 1
ATOM 1479 N N . ILE A 1 197 ? -25.399 -32.339 8.094 1.00 36.56 197 ILE A N 1
ATOM 1480 C CA . ILE A 1 197 ? -25.962 -33.665 7.854 1.00 36.56 197 ILE A CA 1
ATOM 1481 C C . ILE A 1 197 ? -27.114 -33.456 6.872 1.00 36.56 197 ILE A C 1
ATOM 1483 O O . ILE A 1 197 ? -28.169 -32.974 7.276 1.00 36.56 197 ILE A O 1
ATOM 1487 N N . ASP A 1 198 ? -26.899 -33.799 5.604 1.00 36.31 198 ASP A N 1
ATOM 1488 C CA . ASP A 1 198 ? -27.998 -34.061 4.680 1.00 36.31 198 ASP A CA 1
ATOM 1489 C C . ASP A 1 198 ? -28.424 -35.521 4.852 1.00 36.31 198 ASP A C 1
ATOM 1491 O O . ASP A 1 198 ? -27.667 -36.466 4.614 1.00 36.31 198 ASP A O 1
ATOM 1495 N N . GLU A 1 199 ? -29.645 -35.680 5.345 1.00 39.41 199 GLU A N 1
ATOM 1496 C CA . GLU A 1 199 ? -30.378 -36.932 5.407 1.00 39.41 199 GLU A CA 1
ATOM 1497 C C . GLU A 1 199 ? -30.930 -37.220 4.005 1.00 39.41 199 GLU A C 1
ATOM 1499 O O . GLU A 1 199 ? -31.938 -36.648 3.599 1.00 39.41 199 GLU A O 1
ATOM 1504 N N . ASP A 1 200 ? -30.275 -38.111 3.257 1.00 31.17 200 A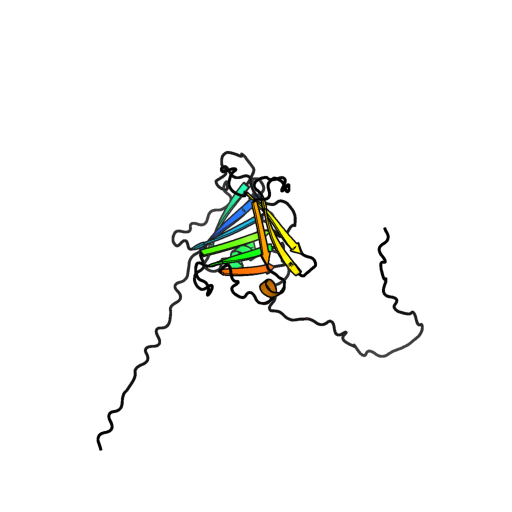SP A N 1
ATOM 1505 C CA . ASP A 1 200 ? -30.950 -38.854 2.195 1.00 31.17 200 ASP A CA 1
ATOM 1506 C C . ASP A 1 200 ? -30.682 -40.353 2.328 1.00 31.17 200 ASP A C 1
ATOM 1508 O O . ASP A 1 200 ? -29.578 -40.838 2.593 1.00 31.17 200 ASP A O 1
ATOM 1512 N N . THR A 1 201 ? -31.778 -41.081 2.216 1.00 35.12 201 THR A N 1
ATOM 1513 C CA . THR A 1 201 ? -31.933 -42.491 2.513 1.00 35.12 201 THR A CA 1
ATOM 1514 C C . THR A 1 201 ? -31.697 -43.263 1.226 1.00 35.12 201 THR A C 1
ATOM 1516 O O . THR A 1 201 ? -32.493 -43.123 0.309 1.00 35.12 201 THR A O 1
ATOM 1519 N N . THR A 1 202 ? -30.670 -44.117 1.149 1.00 33.28 202 THR A N 1
ATOM 1520 C CA . THR A 1 202 ? -30.790 -45.563 0.835 1.00 33.28 202 THR A CA 1
ATOM 1521 C C . THR A 1 202 ? -29.450 -46.234 0.472 1.00 33.28 202 THR A C 1
ATOM 1523 O O . THR A 1 202 ? -28.758 -45.866 -0.468 1.00 33.28 202 THR A O 1
ATOM 1526 N N . THR A 1 203 ? -29.188 -47.331 1.196 1.00 34.56 203 THR A N 1
ATOM 1527 C CA . THR A 1 203 ? -28.497 -48.577 0.790 1.00 34.56 203 THR A CA 1
ATOM 1528 C C . THR A 1 203 ? -26.985 -48.607 0.483 1.00 34.56 203 THR A C 1
ATOM 1530 O O . THR A 1 203 ? -26.539 -48.431 -0.641 1.00 34.56 203 THR A O 1
ATOM 1533 N N . ASP A 1 204 ? -26.272 -49.081 1.513 1.00 33.12 204 ASP A N 1
ATOM 1534 C CA . ASP A 1 204 ? -25.468 -50.320 1.559 1.00 33.12 204 ASP A CA 1
ATOM 1535 C C . ASP A 1 204 ? -23.936 -50.337 1.318 1.00 33.12 204 ASP A C 1
ATOM 1537 O O . ASP A 1 204 ? -23.424 -50.181 0.217 1.00 33.12 204 ASP A O 1
ATOM 1541 N N . HIS A 1 205 ? -23.259 -50.725 2.415 1.00 36.41 205 HIS A N 1
ATOM 1542 C CA . HIS A 1 205 ? -22.047 -51.550 2.552 1.00 36.41 205 HIS A CA 1
ATOM 1543 C C . HIS A 1 205 ? -20.676 -51.040 2.057 1.00 36.41 205 HIS A C 1
ATOM 1545 O O . HIS A 1 205 ? -20.261 -51.286 0.931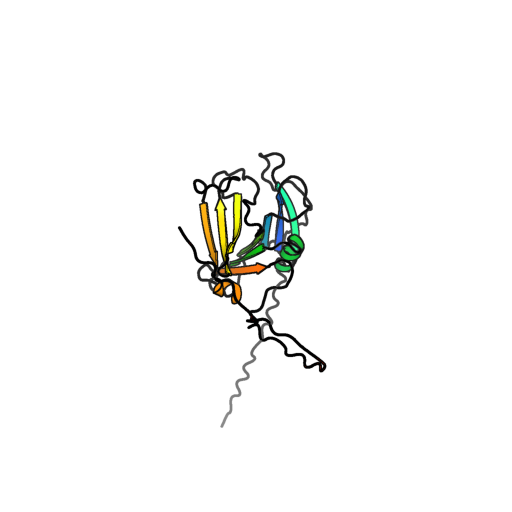 1.00 36.41 205 HIS A O 1
ATOM 1551 N N . SER A 1 206 ? -19.864 -50.535 3.001 1.00 41.25 206 SER A N 1
ATOM 1552 C CA . SER A 1 206 ? -18.624 -51.190 3.491 1.00 41.25 206 SER A CA 1
ATOM 1553 C C . SER A 1 206 ? -17.669 -50.158 4.108 1.00 41.25 206 SER A C 1
ATOM 1555 O O . SER A 1 206 ? -17.336 -49.153 3.491 1.00 41.25 206 SER A O 1
ATOM 1557 N N . GLY A 1 207 ? -17.227 -50.418 5.341 1.00 35.59 207 GLY A N 1
ATOM 1558 C CA . GLY A 1 207 ? -16.452 -49.495 6.171 1.00 35.59 207 GLY A CA 1
ATOM 1559 C C . GLY A 1 207 ? -15.023 -49.188 5.709 1.00 35.59 207 GLY A C 1
ATOM 1560 O O . GLY A 1 207 ? -14.396 -49.942 4.969 1.00 35.59 207 GLY A O 1
ATOM 1561 N N . GLY A 1 208 ? -14.490 -48.087 6.243 1.00 33.44 208 GLY A N 1
ATOM 1562 C CA . GLY A 1 208 ? -13.087 -47.695 6.137 1.00 33.44 208 GLY A CA 1
ATOM 1563 C C . GLY A 1 208 ? -12.806 -46.452 6.981 1.00 33.44 208 GLY A C 1
ATOM 1564 O O . GLY A 1 208 ? -13.402 -45.403 6.776 1.00 33.44 208 GLY A O 1
ATOM 1565 N N . ILE A 1 209 ? -11.946 -46.607 7.980 1.00 35.44 209 ILE A N 1
ATOM 1566 C CA . ILE A 1 209 ? -11.646 -45.682 9.080 1.00 35.44 209 ILE A CA 1
ATOM 1567 C C . ILE A 1 209 ? -10.960 -44.396 8.579 1.00 35.44 209 ILE A C 1
ATOM 1569 O O . ILE A 1 209 ? -10.031 -44.463 7.779 1.00 35.44 209 ILE A O 1
ATOM 1573 N N . LYS A 1 210 ? -11.378 -43.229 9.099 1.00 35.72 210 LYS A N 1
ATOM 1574 C CA . LYS A 1 210 ? -10.624 -41.968 8.990 1.00 35.72 210 LYS A CA 1
ATOM 1575 C C . LYS A 1 210 ? -9.335 -42.079 9.806 1.00 35.72 210 LYS A C 1
ATOM 1577 O O . LYS A 1 210 ? -9.399 -42.232 11.024 1.00 35.72 210 LYS A O 1
ATOM 1582 N N . THR A 1 211 ? -8.190 -41.912 9.160 1.00 34.44 211 THR A N 1
ATOM 1583 C CA . THR A 1 211 ? -6.913 -41.672 9.839 1.00 34.44 211 THR A CA 1
ATOM 1584 C C . THR A 1 211 ? -6.340 -40.346 9.370 1.00 34.44 211 THR A C 1
ATOM 1586 O O . THR A 1 211 ? -5.993 -40.174 8.205 1.00 34.44 211 THR A O 1
ATOM 1589 N N . SER A 1 212 ? -6.262 -39.403 10.305 1.00 30.80 212 SER A N 1
ATOM 1590 C CA . SER A 1 212 ? -5.508 -38.162 10.178 1.00 30.80 212 SER A CA 1
ATOM 1591 C C . SER A 1 212 ? -4.018 -38.476 10.046 1.00 30.80 212 SER A C 1
ATOM 1593 O O . SER A 1 212 ? -3.471 -39.241 10.843 1.00 30.80 212 SER A O 1
ATOM 1595 N N . THR A 1 213 ? -3.345 -37.873 9.069 1.00 31.30 213 THR A N 1
ATOM 1596 C CA . THR A 1 213 ? -1.886 -37.946 8.958 1.00 31.30 213 THR A CA 1
ATOM 1597 C C . THR A 1 213 ? -1.251 -36.985 9.957 1.00 31.30 213 THR A C 1
ATOM 1599 O O . THR A 1 213 ? -1.358 -35.769 9.830 1.00 31.30 213 THR A O 1
ATOM 1602 N N . VAL A 1 214 ? -0.570 -37.555 10.949 1.00 33.00 214 VAL A N 1
ATOM 1603 C CA . VAL A 1 214 ? 0.445 -36.879 11.762 1.00 33.00 214 VAL A CA 1
ATOM 1604 C C . VAL A 1 214 ? 1.732 -36.836 10.940 1.00 33.00 214 VAL A C 1
ATOM 1606 O O . VAL A 1 214 ? 2.242 -37.887 10.555 1.00 33.00 214 VAL A O 1
ATOM 1609 N N . VAL A 1 215 ? 2.274 -35.644 10.686 1.00 36.66 215 VAL A N 1
ATOM 1610 C CA . VAL A 1 215 ? 3.649 -35.496 10.189 1.00 36.66 215 VAL A CA 1
ATOM 1611 C C . VAL A 1 215 ? 4.546 -35.240 11.394 1.00 36.66 215 VAL A C 1
ATOM 1613 O O . VAL A 1 215 ? 4.429 -34.219 12.066 1.00 36.66 215 VAL A O 1
ATOM 1616 N N . VAL A 1 216 ? 5.409 -36.212 11.689 1.00 31.62 216 VAL A N 1
ATOM 1617 C CA . VAL A 1 216 ? 6.443 -36.122 12.724 1.00 31.62 216 VAL A CA 1
ATOM 1618 C C . VAL A 1 216 ? 7.720 -35.592 12.074 1.00 31.62 216 VAL A C 1
ATOM 1620 O O . VAL A 1 216 ? 8.196 -36.165 11.096 1.00 31.62 216 VAL A O 1
ATOM 1623 N N . LEU A 1 217 ? 8.263 -34.508 12.627 1.00 32.78 217 LEU A N 1
ATOM 1624 C CA . LEU A 1 217 ? 9.573 -33.958 12.281 1.00 32.78 217 LEU A CA 1
ATOM 1625 C C . LEU A 1 217 ? 10.702 -34.841 12.837 1.00 32.78 217 LEU A C 1
ATOM 1627 O O . LEU A 1 217 ? 10.712 -35.144 14.027 1.00 32.78 217 LEU A O 1
ATOM 1631 N N . TRP A 1 218 ? 11.664 -35.171 11.975 1.00 31.89 218 TRP A N 1
ATOM 1632 C CA . TRP A 1 218 ? 13.043 -35.589 12.274 1.00 31.89 218 TRP A CA 1
ATOM 1633 C C . TRP A 1 218 ? 13.880 -35.099 11.072 1.00 31.89 218 TRP A C 1
ATOM 1635 O O . TRP A 1 218 ? 13.430 -35.274 9.942 1.00 31.89 218 TRP A O 1
ATOM 1645 N N . ASN A 1 219 ? 15.051 -34.472 11.169 1.00 38.25 219 ASN A N 1
ATOM 1646 C CA . ASN A 1 219 ? 15.998 -34.226 12.253 1.00 38.25 219 ASN A CA 1
ATOM 1647 C C . ASN A 1 219 ? 16.805 -32.963 11.904 1.00 38.25 219 ASN A C 1
ATOM 1649 O O . ASN A 1 219 ? 17.062 -32.775 10.693 1.00 38.25 219 ASN A O 1
#

Sequence (219 aa):
MLLLSFFVLAELLSQVSGSSLFKVWIYYAGNACDGTPYNTYAESDTSCTIASCFEDGNTSATGVGVASVDCTSDYKTSARDAFKSSPYIFVEAFSDPSCQTLSYAQGFFASGNCEGSPNLNSSEAAHVIAKLQPDGSATLQYYHHSTCDGSYLYATYSASVDVLGTHECDENWSKWYYVDGDDSFHPSTSSSASPSIDEDTTTDHSGGIKTSTVVVLWN

Radius of gyration: 24.58 Å; Cα contacts (8 Å, |Δi|>4): 429; chains: 1; bounding box: 68×83×60 Å

Secondary structure (DSSP, 8-state):
---------------------EEEEEEEETT-S-S--SEEEEEE-TT---EEEEE-S-TTSTTSEEEEEEEES-HHHHHHHHHTTS-EEEEEEESSTTS-SEEEEEEEE-SSS-B----SSTTS--EEEEEE-TTS-EEEEEESSTT--GGGEEEEEEE-HHHHHH----TTSEEEEEE-SSS----------PPP-----------------------

Foldseek 3Di:
DDDDDDDDPPPPPPPPPPLFKKKKKFKCFWQALDDATQKIKIAGDPPFDWAHWDCPPQPVDPTTMIITIDIDSCVVVVNLVRRALFKWKKKFAAPDQQLPHTGMIMIGGQPQAFDFGQHPPLVDFGTWRWHQDPQRKIKIWTFSDSRSDPVRTDDMDIDHNVQQQPQGQDPRRMGMHIDNNPDDSDNDDPPPDDDDDDDDDDDDDDDDDDDDDDDDDDD

Solvent-accessible surface area (backbone atoms only — not comparable to full-atom values): 13034 Å² total; per-residue (Å²): 141,81,86,82,82,82,82,81,81,79,78,80,77,75,77,74,75,70,85,56,37,24,30,31,40,40,32,15,65,30,83,46,80,58,81,64,38,40,36,32,42,32,34,79,32,89,80,52,67,72,42,78,61,41,72,64,73,42,83,85,55,87,67,40,36,16,23,31,33,46,63,36,74,52,59,67,59,52,47,45,67,53,36,47,65,46,34,28,40,36,39,41,36,29,78,36,80,79,51,79,46,76,55,35,34,38,37,31,39,37,78,61,48,64,34,61,37,76,50,85,51,70,88,45,67,29,20,37,33,19,35,77,44,98,84,56,25,38,38,41,38,31,7,46,39,81,78,55,46,80,94,38,57,73,49,77,48,72,42,49,41,63,44,43,48,67,50,48,63,38,98,81,14,28,31,42,41,66,36,67,29,87,59,71,84,67,73,76,70,86,78,72,88,70,85,83,83,80,91,77,92,81,87,87,91,83,90,81,84,90,76,84,86,81,85,80,90,81,135

Nearest PDB structures (foldseek):
  8h3a-assembly1_I  TM=2.808E-01  e=3.900E+00  Homo sapiens
  3f1j-assembly1_A  TM=2.861E-01  e=6.131E+00  Borna disease virus
  8h33-assembly1_B  TM=2.908E-01  e=6.487E+00  Homo sapiens

Organism: NCBI:txid53985